Protein 5GYC (pdb70)

Radius of gyration: 17.41 Å; Cα contacts (8 Å, |Δi|>4): 780; chains: 1; bounding box: 40×42×52 Å

B-factor: mean 19.29, std 9.15, range [9.89, 74.77]

Foldseek 3Di:
DFDAAPDPLDDFWVPLDDFADDWDKDWAFPPDWDDDPPAQKTKGKDFPPVFDTKMKTARAFAAQQRFFIKMWGAFTAKIKIKMFHFFQDQAFPCVLAWKKKWWAKDKDAAAAFPQDKFWFKWFKFAACPDPDPLARIEIEEEGQWTRHHPVGHRQAWDDCVHVPADFLDWDDDQHFIWTKGKHWDAQPQDPVGRHIYMYIYTIGRGHDRGGMDRPVVSQVVCVVSVNHRHGGIGTMITMIIGNTHTMMMGISHIKMWTAHSHNDTPDTDDVD

Structure (mmCIF, N/CA/C/O backbone):
data_5GYC
#
_entry.id   5GYC
#
_cell.length_a   42.254
_cell.length_b   70.778
_cell.length_c   84.531
_cell.angle_alpha   90.000
_cell.angle_beta   90.000
_cell.angle_gamma   90.000
#
_symmetry.space_group_name_H-M   'P 2 21 21'
#
loop_
_entity.id
_entity.type
_entity.pdbx_description
1 polymer Endo-1,4-beta-xylanase
2 water water
#
loop_
_atom_site.group_PDB
_atom_site.id
_atom_site.type_symbol
_atom_site.label_atom_id
_atom_site.label_alt_id
_atom_site.label_comp_id
_atom_site.label_asym_id
_atom_site.label_entity_id
_atom_site.label_seq_id
_atom_site.pdbx_PDB_ins_code
_atom_site.Cartn_x
_atom_site.Cartn_y
_atom_site.Cartn_z
_atom_site.occupancy
_atom_site.B_iso_or_equiv
_atom_site.auth_seq_id
_atom_site.auth_comp_id
_atom_site.auth_asym_id
_atom_site.auth_atom_id
_atom_site.pdbx_PDB_model_num
ATOM 1 N N . GLN A 1 4 ? -6.224 -27.964 1.456 1.00 51.12 4 GLN A N 1
ATOM 2 C CA . GLN A 1 4 ? -5.790 -27.828 0.037 1.00 49.56 4 GLN A CA 1
ATOM 3 C C . GLN A 1 4 ? -4.284 -28.099 -0.168 1.00 42.73 4 GLN A C 1
ATOM 4 O O . GLN A 1 4 ? -3.813 -29.235 0.041 1.00 45.04 4 GLN A O 1
ATOM 10 N N . VAL A 1 5 ? -3.548 -27.076 -0.608 1.00 33.04 5 VAL A N 1
ATOM 11 C CA . VAL A 1 5 ? -2.091 -27.143 -0.650 1.00 26.42 5 VAL A CA 1
ATOM 12 C C . VAL A 1 5 ? -1.601 -26.579 0.666 1.00 23.50 5 VAL A C 1
ATOM 13 O O . VAL A 1 5 ? -1.938 -25.447 1.055 1.00 22.77 5 VAL A O 1
ATOM 17 N N . VAL A 1 6 ? -0.818 -27.394 1.359 1.00 20.90 6 VAL A N 1
ATOM 18 C CA . VAL A 1 6 ? -0.287 -27.059 2.670 1.00 20.58 6 VAL A CA 1
ATOM 19 C C . VAL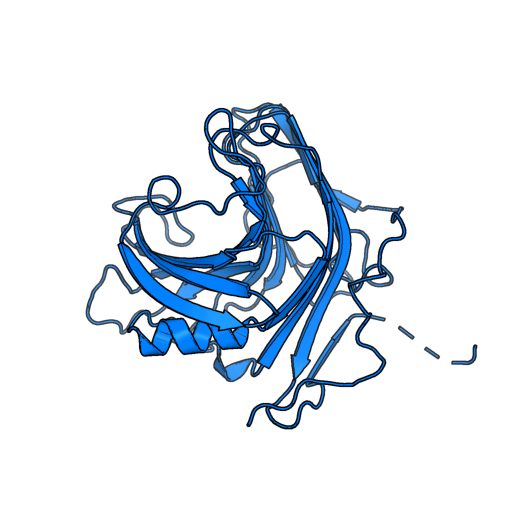 A 1 6 ? 1.008 -26.282 2.472 1.00 20.83 6 VAL A C 1
ATOM 20 O O . VAL A 1 6 ? 1.903 -26.733 1.740 1.00 20.27 6 VAL A O 1
ATOM 24 N N . LYS A 1 7 ? 1.108 -25.108 3.092 1.00 21.11 7 LYS A N 1
ATOM 25 C CA . LYS A 1 7 ? 2.344 -24.310 3.053 1.00 23.09 7 LYS A CA 1
ATOM 26 C C . LYS A 1 7 ? 3.445 -25.053 3.819 1.00 22.71 7 LYS A C 1
ATOM 27 O O . LYS A 1 7 ? 3.196 -25.516 4.939 1.00 23.91 7 LYS A O 1
ATOM 33 N N . PRO A 1 8 ? 4.646 -25.199 3.217 1.00 20.84 8 PRO A N 1
ATOM 34 C CA . PRO A 1 8 ? 5.737 -25.896 3.901 1.00 21.79 8 PRO A CA 1
ATOM 35 C C . PRO A 1 8 ? 6.175 -25.155 5.157 1.00 23.77 8 PRO A C 1
ATOM 36 O O . PRO A 1 8 ? 6.251 -23.910 5.165 1.00 26.77 8 PRO A O 1
ATOM 40 N N . THR A 1 9 ? 6.457 -25.924 6.204 1.00 25.75 9 THR A N 1
ATOM 41 C CA . THR A 1 9 ? 6.910 -25.355 7.481 1.00 27.59 9 THR A CA 1
ATOM 42 C C . THR A 1 9 ? 8.318 -25.828 7.863 1.00 28.27 9 THR A C 1
ATOM 43 O O . THR A 1 9 ? 8.819 -25.524 8.961 1.00 28.32 9 THR A O 1
ATOM 47 N N . ASP A 1 10 ? 8.959 -26.541 6.934 1.00 26.40 10 ASP A N 1
ATOM 48 C CA . ASP A 1 10 ? 10.304 -27.080 7.097 1.00 25.43 10 ASP A CA 1
ATOM 49 C C . ASP A 1 10 ? 11.266 -25.991 7.556 1.00 26.54 10 ASP A C 1
ATOM 50 O O . ASP A 1 10 ? 11.316 -24.904 6.965 1.00 25.65 10 ASP A O 1
ATOM 55 N N . GLU A 1 11 ? 12.024 -26.280 8.612 1.00 25.94 11 GLU A N 1
ATOM 56 C CA . GLU A 1 11 ? 12.906 -25.292 9.257 1.00 26.76 11 GLU A CA 1
ATOM 57 C C . GLU A 1 11 ? 14.121 -24.878 8.404 1.00 25.88 11 GLU A C 1
ATOM 58 O O . GLU A 1 11 ? 14.825 -23.909 8.730 1.00 25.35 11 GLU A O 1
ATOM 64 N N . ARG A 1 12 ? 14.349 -25.592 7.303 1.00 23.82 12 ARG A N 1
ATOM 65 C CA . ARG A 1 12 ? 15.390 -25.228 6.337 1.00 22.50 12 ARG A CA 1
ATOM 66 C C . ARG A 1 12 ? 14.994 -23.987 5.513 1.00 19.98 12 ARG A C 1
ATOM 67 O O . ARG A 1 12 ? 15.858 -23.362 4.874 1.00 20.27 12 ARG A O 1
ATOM 75 N N . ILE A 1 13 ? 13.704 -23.645 5.546 1.00 18.93 13 ILE A N 1
ATOM 76 C CA . ILE A 1 13 ? 13.194 -22.485 4.804 1.00 17.93 13 ILE A CA 1
ATOM 77 C C . ILE A 1 13 ? 13.643 -21.268 5.616 1.00 18.35 13 ILE A C 1
ATOM 78 O O . ILE A 1 13 ? 13.409 -21.195 6.831 1.00 18.76 13 ILE A O 1
ATOM 83 N N . ILE A 1 14 ? 14.259 -20.304 4.936 1.00 17.07 14 ILE A N 1
ATOM 84 C CA . ILE A 1 14 ? 14.774 -19.095 5.589 1.00 17.07 14 ILE A CA 1
ATOM 85 C C . ILE A 1 14 ? 13.662 -18.043 5.540 1.00 17.76 14 ILE A C 1
ATOM 86 O O . ILE A 1 14 ? 13.106 -17.791 4.469 1.00 17.24 14 ILE A O 1
ATOM 91 N N . ASP A 1 15 ? 13.312 -17.465 6.688 1.00 17.68 15 ASP A N 1
ATOM 92 C CA . ASP A 1 15 ? 12.322 -16.390 6.759 1.00 17.96 15 ASP A CA 1
ATOM 93 C C . ASP A 1 15 ? 12.810 -15.181 5.951 1.00 17.05 15 ASP A C 1
ATOM 94 O O . ASP A 1 15 ? 13.778 -14.541 6.328 1.00 17.12 15 ASP A O 1
ATOM 99 N N . PRO A 1 16 ? 12.116 -14.838 4.839 1.00 15.57 16 PRO A N 1
ATOM 100 C CA . PRO A 1 16 ? 12.632 -13.739 4.000 1.00 15.62 16 PRO A CA 1
ATOM 101 C C . PRO A 1 16 ? 12.599 -12.368 4.623 1.00 16.80 16 PRO A C 1
ATOM 102 O O . PRO A 1 16 ? 13.430 -11.520 4.267 1.00 17.43 16 PRO A O 1
ATOM 106 N N . SER A 1 17 ? 11.668 -12.162 5.554 1.00 17.96 17 SER A N 1
ATOM 107 C CA . SER A 1 17 ? 11.423 -10.829 6.091 1.00 19.57 17 SER A CA 1
ATOM 108 C C . SER A 1 17 ? 12.627 -10.241 6.809 1.00 19.33 17 SER A C 1
ATOM 109 O O . SER A 1 17 ? 12.837 -9.036 6.790 1.00 20.43 17 SER A O 1
ATOM 112 N N . THR A 1 18 ? 13.417 -11.104 7.438 1.00 18.15 18 THR A N 1
ATOM 113 C CA . THR A 1 18 ? 14.561 -10.656 8.238 1.00 18.77 18 THR A CA 1
ATOM 114 C C . THR A 1 18 ? 15.889 -11.179 7.671 1.00 19.22 18 THR A C 1
ATOM 115 O O . THR A 1 18 ? 16.927 -11.106 8.326 1.00 18.80 18 THR A O 1
ATOM 119 N N . ALA A 1 19 ? 15.860 -11.668 6.433 1.00 18.35 19 ALA A N 1
ATOM 120 C CA . ALA A 1 19 ? 17.058 -12.237 5.799 1.00 18.55 19 ALA A CA 1
ATOM 121 C C . ALA A 1 19 ? 17.726 -11.115 5.045 1.00 20.32 19 ALA A C 1
ATOM 122 O O . ALA A 1 19 ? 17.677 -11.051 3.803 1.00 20.53 19 ALA A O 1
ATOM 124 N N . ASN A 1 20 ? 18.342 -10.209 5.793 1.00 18.07 20 ASN A N 1
ATOM 125 C CA . ASN A 1 20 ? 18.778 -8.952 5.184 1.00 19.91 20 ASN A CA 1
ATOM 126 C C . ASN A 1 20 ? 20.244 -8.577 5.446 1.00 19.02 20 ASN A C 1
ATOM 127 O O . ASN A 1 20 ? 20.611 -7.414 5.276 1.00 19.52 20 ASN A O 1
ATOM 132 N N . THR A 1 21 ? 21.086 -9.561 5.807 1.00 18.26 21 THR A N 1
ATOM 133 C CA . THR A 1 21 ? 22.530 -9.371 5.900 1.00 18.51 21 THR A CA 1
ATOM 134 C C . THR A 1 21 ? 23.250 -9.356 4.541 1.00 17.10 21 THR A C 1
ATOM 135 O O . THR A 1 21 ? 23.177 -10.323 3.765 1.00 16.58 21 THR A O 1
ATOM 139 N N . GLN A 1 22 ? 23.971 -8.265 4.291 1.00 17.06 22 GLN A N 1
ATOM 140 C CA . GLN A 1 22 ? 24.759 -8.108 3.085 1.00 16.21 22 GLN A CA 1
ATOM 141 C C . GLN A 1 22 ? 25.713 -9.292 2.902 1.00 16.63 22 GLN A C 1
ATOM 142 O O . GLN A 1 22 ? 26.438 -9.661 3.836 1.00 17.34 22 GLN A O 1
ATOM 148 N N . LEU A 1 23 ? 25.698 -9.882 1.716 1.00 15.96 23 LEU A N 1
ATOM 149 C CA . LEU A 1 23 ? 26.605 -10.976 1.369 1.00 16.85 23 LEU A CA 1
ATOM 150 C C . LEU A 1 23 ? 27.887 -10.496 0.701 1.00 17.35 23 LEU A C 1
ATOM 151 O O . LEU A 1 23 ? 27.923 -9.416 0.103 1.00 16.94 23 LEU A O 1
ATOM 156 N N . THR A 1 24 ? 28.928 -11.328 0.810 1.00 18.80 24 THR A N 1
ATOM 157 C CA . THR A 1 24 ? 30.237 -11.050 0.210 1.00 20.74 24 THR A CA 1
ATOM 158 C C . THR A 1 24 ? 30.709 -12.295 -0.550 1.00 19.92 24 THR A C 1
ATOM 159 O O . THR A 1 24 ? 30.052 -13.343 -0.512 1.00 22.24 24 THR A O 1
ATOM 163 N N . GLY A 1 25 ? 31.847 -12.168 -1.232 1.00 22.64 25 GLY A N 1
ATOM 164 C CA . GLY A 1 25 ? 32.477 -13.292 -1.938 1.00 21.51 25 GLY A CA 1
ATOM 165 C C . GLY A 1 25 ? 31.745 -13.789 -3.177 1.00 22.12 25 GLY A C 1
ATOM 166 O O . GLY A 1 25 ? 31.596 -14.995 -3.397 1.00 22.73 25 GLY A O 1
ATOM 167 N N . GLY A 1 26 ? 31.306 -12.841 -3.987 1.00 19.83 26 GLY A N 1
ATOM 168 C CA . GLY A 1 26 ? 30.621 -13.147 -5.242 1.00 17.33 26 GLY A CA 1
ATOM 169 C C . GLY A 1 26 ? 31.550 -13.641 -6.327 1.00 17.01 26 GLY A C 1
ATOM 170 O O . GLY A 1 26 ? 32.746 -13.321 -6.356 1.00 18.52 26 GLY A O 1
ATOM 171 N N . VAL A 1 27 ? 30.999 -14.438 -7.230 1.00 15.51 27 VAL A N 1
ATOM 172 C CA . VAL A 1 27 ? 31.714 -14.826 -8.436 1.00 14.67 27 VAL A CA 1
ATOM 173 C C . VAL A 1 27 ? 30.983 -14.170 -9.612 1.00 14.61 27 VAL A C 1
ATOM 174 O O . VAL A 1 27 ? 29.778 -14.397 -9.792 1.00 14.16 27 VAL A O 1
ATOM 178 N N . CYS A 1 28 ? 31.690 -13.351 -10.387 1.00 13.39 28 CYS A N 1
ATOM 179 C CA . CYS A 1 28 ? 31.029 -12.410 -11.311 1.00 13.85 28 CYS A CA 1
ATOM 180 C C . CYS A 1 28 ? 31.269 -12.718 -12.762 1.00 13.56 28 CYS A C 1
ATOM 181 O O . CYS A 1 28 ? 32.356 -13.158 -13.158 1.00 13.10 28 CYS A O 1
ATOM 184 N N . TYR A 1 29 ? 30.247 -12.424 -13.555 1.00 13.37 29 TYR A N 1
ATOM 185 C CA . TYR A 1 29 ? 30.201 -12.682 -14.994 1.00 13.58 29 TYR A CA 1
ATOM 186 C C . TYR A 1 29 ? 29.840 -11.372 -15.657 1.00 13.70 29 TYR A C 1
ATOM 187 O O . TYR A 1 29 ? 28.826 -10.780 -15.290 1.00 14.10 29 TYR A O 1
ATOM 196 N N . ASN A 1 30 ? 30.681 -10.915 -16.588 1.00 13.98 30 ASN A N 1
ATOM 197 C CA . ASN A 1 30 ? 30.558 -9.588 -17.173 1.00 13.97 30 ASN A CA 1
ATOM 198 C C . ASN A 1 30 ? 30.133 -9.609 -18.634 1.00 13.60 30 ASN A C 1
ATOM 199 O O . ASN A 1 30 ? 29.988 -8.557 -19.226 1.00 14.38 30 ASN A O 1
ATOM 204 N N . THR A 1 31 ? 29.903 -10.799 -19.207 1.00 13.76 31 THR A N 1
ATOM 205 C CA . THR A 1 31 ? 29.478 -10.900 -20.615 1.00 13.68 31 THR A CA 1
ATOM 206 C C . THR A 1 31 ? 28.297 -11.835 -20.760 1.00 13.40 31 THR A C 1
ATOM 207 O O . THR A 1 31 ? 28.012 -12.629 -19.863 1.00 14.50 31 THR A O 1
ATOM 211 N N . THR A 1 32 ? 27.622 -11.721 -21.898 1.00 14.03 32 THR A N 1
ATOM 212 C CA . THR A 1 32 ? 26.555 -12.654 -22.266 1.00 14.77 32 THR A CA 1
ATOM 213 C C . THR A 1 32 ? 26.997 -14.094 -22.157 1.00 14.99 32 THR A C 1
ATOM 214 O O . THR A 1 32 ? 28.055 -14.474 -22.686 1.00 16.30 32 THR A O 1
ATOM 218 N N . SER A 1 33 ? 26.191 -14.903 -21.477 1.00 14.94 33 SER A N 1
ATOM 219 C CA . SER A 1 33 ? 26.573 -16.278 -21.197 1.00 15.26 33 SER A CA 1
ATOM 220 C C . SER A 1 33 ? 26.244 -17.242 -22.342 1.00 16.91 33 SER A C 1
ATOM 221 O O . SER A 1 33 ? 26.773 -18.347 -22.365 1.00 20.10 33 SER A O 1
ATOM 224 N N . GLY A 1 34 ? 25.357 -16.829 -23.246 1.00 18.57 34 GLY A N 1
ATOM 225 C CA . GLY A 1 34 ? 24.930 -17.679 -24.366 1.00 19.08 34 GLY A CA 1
ATOM 226 C C . GLY A 1 34 ? 24.047 -18.814 -23.878 1.00 21.26 34 GLY A C 1
ATOM 227 O O . GLY A 1 34 ? 24.267 -19.987 -24.214 1.00 23.74 34 GLY A O 1
ATOM 228 N N . GLY A 1 35 ? 23.066 -18.477 -23.053 1.00 18.85 35 GLY A N 1
ATOM 229 C CA . GLY A 1 35 ? 22.177 -19.473 -22.456 1.00 18.15 35 GLY A CA 1
ATOM 230 C C . GLY A 1 35 ? 22.506 -19.798 -21.017 1.00 16.79 35 GLY A C 1
ATOM 231 O O . GLY A 1 35 ? 23.334 -19.145 -20.356 1.00 16.56 35 GLY A O 1
ATOM 232 N N . ASN A 1 36 ? 21.858 -20.839 -20.518 1.00 15.46 36 ASN A N 1
ATOM 233 C CA . ASN A 1 36 ? 22.067 -21.307 -19.184 1.00 15.26 36 ASN A CA 1
ATOM 234 C C . ASN A 1 36 ? 23.486 -21.832 -18.998 1.00 16.50 36 ASN A C 1
ATOM 235 O O . ASN A 1 36 ? 24.007 -22.548 -19.864 1.00 18.28 36 ASN A O 1
ATOM 240 N N . LYS A 1 37 ? 24.102 -21.469 -17.876 1.00 16.45 37 LYS A N 1
ATOM 241 C CA . LYS A 1 37 ? 25.383 -22.055 -17.465 1.00 17.71 37 LYS A CA 1
ATOM 242 C C . LYS A 1 37 ? 25.238 -22.622 -16.068 1.00 18.89 37 LYS A C 1
ATOM 243 O O . LYS A 1 37 ? 24.883 -21.909 -15.132 1.00 17.65 37 LYS A O 1
ATOM 249 N N . PRO A 1 38 ? 25.560 -23.909 -15.883 1.00 20.62 38 PRO A N 1
ATOM 250 C CA . PRO A 1 38 ? 25.413 -24.548 -14.585 1.00 21.92 38 PRO A CA 1
ATOM 251 C C . PRO A 1 38 ? 26.387 -23.961 -13.570 1.00 22.23 38 PRO A C 1
ATOM 252 O O . PRO A 1 38 ? 27.474 -23.501 -13.936 1.00 23.42 38 PRO A O 1
ATOM 256 N N . LEU A 1 39 ? 25.983 -23.937 -12.309 1.00 21.67 39 LEU A N 1
ATOM 257 C CA . LEU A 1 39 ? 26.839 -23.455 -11.243 1.00 22.37 39 LEU A CA 1
ATOM 258 C C . LEU A 1 39 ? 27.388 -24.637 -10.454 1.00 23.84 39 LEU A C 1
ATOM 259 O O . LEU A 1 39 ? 26.663 -25.586 -10.146 1.00 24.87 39 LEU A O 1
ATOM 264 N N . ALA A 1 40 ? 28.689 -24.573 -10.151 1.00 27.25 40 ALA A N 1
ATOM 265 C CA . ALA A 1 40 ? 29.376 -25.647 -9.429 1.00 28.41 40 ALA A CA 1
ATOM 266 C C . ALA A 1 40 ? 28.765 -25.875 -8.056 1.00 26.60 40 ALA A C 1
ATOM 267 O O . ALA A 1 40 ? 28.550 -24.919 -7.306 1.00 28.45 40 ALA A O 1
ATOM 269 N N . GLY A 1 41 ? 28.439 -27.137 -7.759 1.00 25.48 41 GLY A N 1
ATOM 270 C CA . GLY A 1 41 ? 27.953 -27.540 -6.442 1.00 23.28 41 GLY A CA 1
ATOM 271 C C . GLY A 1 41 ? 26.567 -27.018 -6.128 1.00 21.69 41 GLY A C 1
ATOM 272 O O . GLY A 1 41 ? 26.194 -26.901 -4.977 1.00 21.82 41 GLY A O 1
ATOM 273 N N . SER A 1 42 ? 25.800 -26.757 -7.180 1.00 22.32 42 SER A N 1
ATOM 274 C CA . SER A 1 42 ? 24.491 -26.132 -7.082 1.00 20.32 42 SER A CA 1
ATOM 275 C C . SER A 1 42 ? 23.515 -26.786 -8.046 1.00 20.17 42 SER A C 1
ATOM 276 O O . SER A 1 42 ? 23.919 -27.216 -9.132 1.00 20.20 42 SER A O 1
ATOM 279 N N . PRO A 1 43 ? 22.213 -26.820 -7.686 1.00 18.57 43 PRO A N 1
ATOM 280 C CA . PRO A 1 43 ? 21.249 -27.271 -8.698 1.00 18.77 43 PRO A CA 1
ATOM 281 C C . PRO A 1 43 ? 20.896 -26.187 -9.726 1.00 18.89 43 PRO A C 1
ATOM 282 O O . PRO A 1 43 ? 20.218 -26.488 -10.704 1.00 20.96 43 PRO A O 1
ATOM 286 N N . TYR A 1 44 ? 21.362 -24.956 -9.501 1.00 16.88 44 TYR A N 1
ATOM 287 C CA . TYR A 1 44 ? 20.951 -23.806 -10.288 1.00 15.23 44 TYR A CA 1
ATOM 288 C C . TYR A 1 44 ? 21.890 -23.531 -11.442 1.00 15.09 44 TYR A C 1
ATOM 289 O O . TYR A 1 44 ? 23.052 -24.007 -11.458 1.00 16.43 44 TYR A O 1
ATOM 298 N N . GLY A 1 45 ? 21.392 -22.752 -12.388 1.00 14.20 45 GLY A N 1
ATOM 299 C CA . GLY A 1 45 ? 22.185 -22.176 -13.454 1.00 13.86 45 GLY A CA 1
ATOM 300 C C . GLY A 1 45 ? 21.904 -20.686 -13.587 1.00 13.55 45 GLY A C 1
ATOM 301 O O . GLY A 1 45 ? 20.829 -20.206 -13.189 1.00 13.89 45 GLY A O 1
ATOM 302 N N . TYR A 1 46 ? 22.885 -19.950 -14.097 1.00 13.80 46 TYR A N 1
ATOM 303 C CA . TYR A 1 46 ? 22.671 -18.530 -14.378 1.00 13.51 46 TYR A CA 1
ATOM 304 C C . TYR A 1 46 ? 22.578 -18.271 -15.874 1.00 13.52 46 TYR A C 1
ATOM 305 O O . TYR A 1 46 ? 23.005 -19.091 -16.714 1.00 13.21 46 TYR A O 1
ATOM 314 N N . GLU A 1 47 ? 22.056 -17.096 -16.218 1.00 12.47 47 GLU A N 1
ATOM 315 C CA . GLU A 1 47 ? 22.158 -16.585 -17.585 1.00 12.85 47 GLU A CA 1
ATOM 316 C C . GLU A 1 47 ? 22.277 -15.075 -17.525 1.00 13.29 47 GLU A C 1
ATOM 317 O O . GLU A 1 47 ? 21.622 -14.407 -16.697 1.00 14.41 47 GLU A O 1
ATOM 323 N N . THR A 1 48 ? 23.124 -14.550 -18.408 1.00 12.84 48 THR A N 1
ATOM 324 C CA . THR A 1 48 ? 23.254 -13.113 -18.627 1.00 13.20 48 THR A CA 1
ATOM 325 C C . THR A 1 48 ? 23.006 -12.772 -20.076 1.00 13.90 48 THR A C 1
ATOM 326 O O . THR A 1 48 ? 23.461 -13.501 -20.991 1.00 13.56 48 THR A O 1
ATOM 330 N N . TRP A 1 49 ? 22.307 -11.654 -20.292 1.00 13.67 49 TRP A N 1
ATOM 331 C CA . TRP A 1 49 ? 22.206 -11.039 -21.605 1.00 15.33 49 TRP A CA 1
ATOM 332 C C . TRP A 1 49 ? 22.694 -9.618 -21.433 1.00 14.75 49 TRP A C 1
ATOM 333 O O . TRP A 1 49 ? 22.043 -8.794 -20.765 1.00 14.53 49 TRP A O 1
ATOM 344 N N . ILE A 1 50 ? 23.882 -9.356 -21.981 1.00 14.46 50 ILE A N 1
ATOM 345 C CA . ILE A 1 50 ? 24.564 -8.073 -21.808 1.00 15.65 50 ILE A CA 1
ATOM 346 C C . ILE 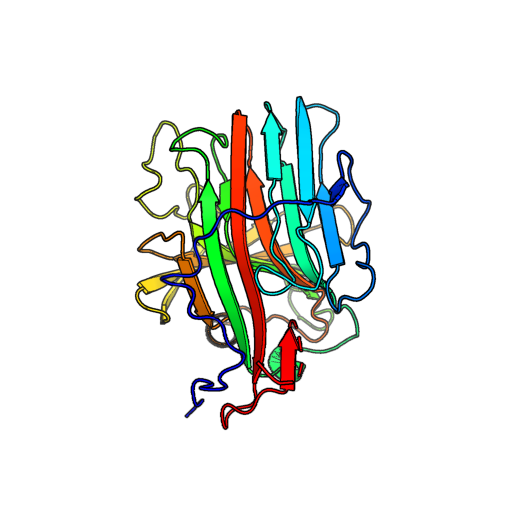A 1 50 ? 24.924 -7.579 -23.216 1.00 16.86 50 ILE A C 1
ATOM 347 O O . ILE A 1 50 ? 25.912 -8.014 -23.831 1.00 17.48 50 ILE A O 1
ATOM 352 N N . ASP A 1 51 ? 24.053 -6.731 -23.739 1.00 20.18 51 ASP A N 1
ATOM 353 C CA . ASP A 1 51 ? 24.183 -6.208 -25.100 1.00 23.96 51 ASP A CA 1
ATOM 354 C C . ASP A 1 51 ? 25.447 -5.342 -25.163 1.00 24.72 51 ASP A C 1
ATOM 355 O O . ASP A 1 51 ? 25.540 -4.350 -24.453 1.00 24.78 51 ASP A O 1
ATOM 360 N N . THR A 1 52 ? 26.425 -5.727 -25.999 1.00 25.80 52 THR A N 1
ATOM 361 C CA . THR A 1 52 ? 27.704 -4.986 -26.106 1.00 27.83 52 THR A CA 1
ATOM 362 C C . THR A 1 52 ? 27.567 -3.598 -26.757 1.00 28.21 52 THR A C 1
ATOM 363 O O . THR A 1 52 ? 28.513 -2.822 -26.736 1.00 31.12 52 THR A O 1
ATOM 367 N N . GLY A 1 53 ? 26.394 -3.299 -27.313 1.00 31.31 53 GLY A N 1
ATOM 368 C CA . GLY A 1 53 ? 26.018 -1.921 -27.669 1.00 33.02 53 GLY A CA 1
ATOM 369 C C . GLY A 1 53 ? 25.907 -0.944 -26.494 1.00 34.21 53 GLY A C 1
ATOM 370 O O . GLY A 1 53 ? 25.951 0.272 -26.708 1.00 36.40 53 GLY A O 1
ATOM 371 N N . GLY A 1 54 ? 25.766 -1.460 -25.264 1.00 31.26 54 GLY A N 1
ATOM 372 C CA . GLY A 1 54 ? 25.631 -0.634 -24.040 1.00 27.83 54 GLY A CA 1
ATOM 373 C C . GLY A 1 54 ? 26.854 -0.618 -23.130 1.00 26.48 54 GLY A C 1
ATOM 374 O O . GLY A 1 54 ? 27.933 -1.018 -23.548 1.00 27.47 54 GLY A O 1
ATOM 375 N N . GLY A 1 55 ? 26.687 -0.153 -21.887 1.00 23.47 55 GLY A N 1
ATOM 376 C CA . GLY A 1 55 ? 27.807 0.010 -20.942 1.00 23.04 55 GLY A CA 1
ATOM 377 C C . GLY A 1 55 ? 28.047 -1.239 -20.105 1.00 20.94 55 GLY A C 1
ATOM 378 O O . GLY A 1 55 ? 27.497 -2.289 -20.407 1.00 23.05 55 GLY A O 1
ATOM 379 N N . VAL A 1 56 ? 28.879 -1.127 -19.076 1.00 21.21 56 VAL A N 1
ATOM 380 C CA . VAL A 1 56 ? 29.308 -2.278 -18.257 1.00 20.70 56 VAL A CA 1
ATOM 381 C C . VAL A 1 56 ? 28.088 -2.878 -17.491 1.00 18.61 56 VAL A C 1
ATOM 382 O O . VAL A 1 56 ? 27.339 -2.138 -16.855 1.00 19.35 56 VAL A O 1
ATOM 386 N N . CYS A 1 57 ? 27.903 -4.206 -17.569 1.00 16.44 57 CYS A N 1
ATOM 387 C CA . CYS A 1 57 ? 26.977 -4.933 -16.656 1.00 15.29 57 CYS A CA 1
ATOM 388 C C . CYS A 1 57 ? 27.658 -6.161 -16.071 1.00 15.04 57 CYS A C 1
ATOM 389 O O . CYS A 1 57 ? 28.625 -6.656 -16.643 1.00 14.67 57 CYS A O 1
ATOM 392 N N . SER A 1 58 ? 27.125 -6.671 -14.965 1.00 14.45 58 SER A N 1
ATOM 393 C CA . SER A 1 58 ? 27.636 -7.901 -14.343 1.00 14.58 58 SER A CA 1
ATOM 394 C C . SER A 1 58 ? 26.553 -8.566 -13.512 1.00 14.37 58 SER A C 1
ATOM 395 O O . SER A 1 58 ? 25.625 -7.901 -13.055 1.00 14.26 58 SER A O 1
ATOM 398 N N . LEU A 1 59 ? 26.699 -9.880 -13.328 1.00 13.43 59 LEU A N 1
ATOM 399 C CA . LEU A 1 59 ? 25.934 -10.667 -12.368 1.00 13.34 59 LEU A CA 1
ATOM 400 C C . LEU A 1 59 ? 26.957 -11.427 -11.521 1.00 12.39 59 LEU A C 1
ATOM 401 O O . LEU A 1 59 ? 27.866 -12.058 -12.070 1.00 13.35 59 LEU A O 1
ATOM 406 N N . CYS A 1 60 ? 26.809 -11.352 -10.196 1.00 13.07 60 CYS A N 1
ATOM 407 C CA . CYS A 1 60 ? 27.736 -12.036 -9.293 1.00 13.62 60 CYS A CA 1
ATOM 408 C C . CYS A 1 60 ? 26.935 -12.955 -8.399 1.00 12.36 60 CYS A C 1
ATOM 409 O O . CYS A 1 60 ? 26.120 -12.511 -7.615 1.00 12.47 60 CYS A O 1
ATOM 412 N N . TRP A 1 61 ? 27.222 -14.249 -8.500 1.00 12.91 61 TRP A N 1
ATOM 413 C CA . TRP A 1 61 ? 26.579 -15.261 -7.654 1.00 12.99 61 TRP A CA 1
ATOM 414 C C . TRP A 1 61 ? 27.239 -15.358 -6.284 1.00 12.75 61 TRP A C 1
ATOM 415 O O . TRP A 1 61 ? 28.468 -15.433 -6.182 1.00 13.82 61 TRP A O 1
ATOM 426 N N . TYR A 1 62 ? 26.434 -15.383 -5.235 1.00 13.40 62 TYR A N 1
ATOM 427 C CA . TYR A 1 62 ? 26.955 -15.486 -3.870 1.00 13.40 62 TYR A CA 1
ATOM 428 C C . TYR A 1 62 ? 27.273 -16.902 -3.405 1.00 14.55 62 TYR A C 1
ATOM 429 O O . TYR A 1 62 ? 27.679 -17.078 -2.258 1.00 15.28 62 TYR A O 1
ATOM 438 N N . GLY A 1 63 ? 27.098 -17.899 -4.274 1.00 14.47 63 GLY A N 1
ATOM 439 C CA . GLY A 1 63 ? 27.581 -19.242 -3.952 1.00 15.40 63 GLY A CA 1
ATOM 440 C C . GLY A 1 63 ? 26.532 -20.166 -3.399 1.00 16.60 63 GLY A C 1
ATOM 441 O O . GLY A 1 63 ? 25.359 -19.786 -3.202 1.00 16.69 63 GLY A O 1
ATOM 442 N N . ALA A 1 64 ? 26.964 -21.399 -3.138 1.00 16.79 64 ALA A N 1
ATOM 443 C CA . ALA A 1 64 ? 26.038 -22.476 -2.782 1.00 18.36 64 ALA A CA 1
ATOM 444 C C . ALA A 1 64 ? 25.629 -22.514 -1.307 1.00 20.47 64 ALA A C 1
ATOM 445 O O . ALA A 1 64 ? 24.612 -23.144 -0.957 1.00 21.41 64 ALA A O 1
ATOM 447 N N . ASP A 1 65 ? 26.372 -21.819 -0.448 1.00 20.59 65 ASP A N 1
ATOM 448 C CA . ASP A 1 65 ? 26.321 -22.061 0.997 1.00 24.53 65 ASP A CA 1
ATOM 449 C C . ASP A 1 65 ? 25.895 -20.882 1.854 1.00 23.55 65 ASP A C 1
ATOM 450 O O . ASP A 1 65 ? 26.129 -20.862 3.068 1.00 28.60 65 ASP A O 1
ATOM 455 N N . GLN A 1 66 ? 25.305 -19.881 1.216 1.00 19.45 66 GLN A N 1
ATOM 456 C CA . GLN A 1 66 ? 24.781 -18.703 1.904 1.00 18.11 66 GLN A CA 1
ATOM 457 C C . GLN A 1 66 ? 23.667 -18.096 1.060 1.00 16.44 66 GLN A C 1
ATOM 458 O O . GLN A 1 66 ? 23.547 -18.420 -0.119 1.00 16.09 66 GLN A O 1
ATOM 464 N N . GLY A 1 67 ? 22.861 -17.248 1.688 1.00 15.48 67 GLY A N 1
ATOM 465 C CA . GLY A 1 67 ? 21.827 -16.521 0.947 1.00 14.37 67 GLY A CA 1
ATOM 466 C C . GLY A 1 67 ? 20.777 -17.394 0.277 1.00 14.84 67 GLY A C 1
ATOM 467 O O . GLY A 1 67 ? 20.136 -16.946 -0.652 1.00 14.50 67 GLY A O 1
ATOM 468 N N . GLY A 1 68 ? 20.587 -18.618 0.751 1.00 14.21 68 GLY A N 1
ATOM 469 C CA . GLY A 1 68 ? 19.615 -19.537 0.148 1.00 14.65 68 GLY A CA 1
ATOM 470 C C . GLY A 1 68 ? 20.102 -20.297 -1.072 1.00 13.99 68 GLY A C 1
ATOM 471 O O . GLY A 1 68 ? 19.360 -21.142 -1.608 1.00 14.79 68 GLY A O 1
ATOM 472 N N . GLY A 1 69 ? 21.319 -19.996 -1.529 1.00 13.86 69 GLY A N 1
ATOM 473 C CA . GLY A 1 69 ? 21.935 -20.707 -2.634 1.00 13.67 69 GLY A CA 1
ATOM 474 C C . GLY A 1 69 ? 21.778 -20.113 -4.021 1.00 13.44 69 GLY A C 1
ATOM 475 O O . GLY A 1 69 ? 22.511 -20.469 -4.924 1.00 14.30 69 GLY A O 1
ATOM 476 N N . ALA A 1 70 ? 20.785 -19.247 -4.217 1.00 12.98 70 ALA A N 1
ATOM 477 C CA . ALA A 1 70 ? 20.597 -18.612 -5.526 1.00 12.80 70 ALA A CA 1
ATOM 478 C C . ALA A 1 70 ? 20.766 -17.087 -5.498 1.00 12.76 70 ALA A C 1
ATOM 479 O O . ALA A 1 70 ? 20.446 -16.404 -6.494 1.00 13.29 70 ALA A O 1
ATOM 481 N N . ALA A 1 71 ? 21.259 -16.552 -4.385 1.00 12.89 71 ALA A N 1
ATOM 482 C CA . ALA A 1 71 ? 21.433 -15.110 -4.266 1.00 12.92 71 ALA A CA 1
ATOM 483 C C . ALA A 1 71 ? 22.494 -14.608 -5.237 1.00 12.76 71 ALA A C 1
ATOM 484 O O . ALA A 1 71 ? 23.513 -15.263 -5.485 1.00 12.93 71 ALA A O 1
ATOM 486 N N . PHE A 1 72 ? 22.240 -13.433 -5.784 1.00 12.06 72 PHE A N 1
ATOM 487 C CA . PHE A 1 72 ? 23.208 -12.739 -6.645 1.00 12.20 72 PHE A CA 1
ATOM 488 C C . PHE A 1 72 ? 23.054 -11.243 -6.530 1.00 12.77 72 PHE A C 1
ATOM 489 O O . PHE A 1 72 ? 22.021 -10.758 -6.027 1.00 12.95 72 PHE A O 1
ATOM 497 N N A ARG A 1 73 ? 24.112 -10.543 -6.935 0.50 12.91 73 ARG A N 1
ATOM 498 N N B ARG A 1 73 ? 24.097 -10.521 -6.933 0.50 12.91 73 ARG A N 1
ATOM 499 C CA A ARG A 1 73 ? 24.103 -9.106 -7.183 0.50 12.98 73 ARG A CA 1
ATOM 500 C CA B ARG A 1 73 ? 24.010 -9.081 -7.172 0.50 12.92 73 ARG A CA 1
ATOM 501 C C A ARG A 1 73 ? 24.135 -8.917 -8.705 0.50 13.01 73 ARG A C 1
ATOM 502 C C B ARG A 1 73 ? 24.268 -8.817 -8.656 0.50 13.19 73 ARG A C 1
ATOM 503 O O A ARG A 1 73 ? 24.567 -9.798 -9.452 0.50 12.72 73 ARG A O 1
ATOM 504 O O B ARG A 1 73 ? 25.014 -9.529 -9.330 0.50 13.57 73 ARG A O 1
ATOM 519 N N . ALA A 1 74 ? 23.628 -7.783 -9.174 1.00 12.76 74 ALA A N 1
ATOM 520 C CA . ALA A 1 74 ? 23.797 -7.415 -10.568 1.00 13.07 74 ALA A CA 1
ATOM 521 C C . ALA A 1 74 ? 23.973 -5.901 -10.640 1.00 13.35 74 ALA A C 1
ATOM 522 O O . ALA A 1 74 ? 23.481 -5.163 -9.811 1.00 13.66 74 ALA A O 1
ATOM 524 N N . THR A 1 75 ? 24.726 -5.467 -11.643 1.00 13.95 75 THR A N 1
ATOM 525 C CA . THR A 1 75 ? 24.945 -4.034 -11.893 1.00 15.37 75 THR A CA 1
ATOM 526 C C . THR A 1 75 ? 24.797 -3.756 -13.368 1.00 15.31 75 THR A C 1
ATOM 527 O O . THR A 1 75 ? 25.096 -4.611 -14.211 1.00 15.82 75 THR A O 1
ATOM 531 N N . TRP A 1 76 ? 24.345 -2.541 -13.688 1.00 14.34 76 TRP A N 1
ATOM 532 C CA . TRP A 1 76 ? 24.237 -2.133 -15.094 1.00 14.74 76 TRP A CA 1
ATOM 533 C C . TRP A 1 76 ? 24.541 -0.653 -15.195 1.00 15.01 76 TRP A C 1
ATOM 534 O O . TRP A 1 76 ? 24.171 0.145 -14.326 1.00 15.37 76 TRP A O 1
ATOM 545 N N . THR A 1 77 ? 25.210 -0.307 -16.281 1.00 16.90 77 THR A N 1
ATOM 546 C CA . THR A 1 77 ? 25.559 1.083 -16.551 1.00 18.82 77 THR A CA 1
ATOM 547 C C . THR A 1 77 ? 25.134 1.358 -17.977 1.00 18.06 77 THR A C 1
ATOM 548 O O . THR A 1 77 ? 25.769 0.913 -18.918 1.00 19.39 77 THR A O 1
ATOM 552 N N . ASN A 1 78 ? 24.000 2.048 -18.128 1.00 19.08 78 ASN A N 1
ATOM 553 C CA . ASN A 1 78 ? 23.413 2.316 -19.437 1.00 19.18 78 ASN A CA 1
ATOM 554 C C . ASN A 1 78 ? 23.345 1.087 -20.366 1.00 18.27 78 ASN A C 1
ATOM 555 O O . ASN A 1 78 ? 23.881 1.069 -21.471 1.00 19.24 78 ASN A O 1
ATOM 560 N N . PRO A 1 79 ? 22.688 0.001 -19.881 1.00 16.94 79 PRO A N 1
ATOM 561 C CA . PRO A 1 79 ? 22.524 -1.182 -20.714 1.00 16.07 79 PRO A CA 1
ATOM 562 C C . PRO A 1 79 ? 21.488 -0.926 -21.795 1.00 18.19 79 PRO A C 1
ATOM 563 O O . PRO A 1 79 ? 20.789 0.081 -21.760 1.00 18.27 79 PRO A O 1
ATOM 567 N N . HIS A 1 80 ? 21.399 -1.862 -22.723 1.00 16.82 80 HIS A N 1
ATOM 568 C CA . HIS A 1 80 ? 20.255 -1.968 -23.609 1.00 16.62 80 HIS A CA 1
ATOM 569 C C . HIS A 1 80 ? 19.611 -3.277 -23.204 1.00 15.51 80 HIS A C 1
ATOM 570 O O . HIS A 1 80 ? 20.067 -4.350 -23.599 1.00 16.44 80 HIS A O 1
ATOM 577 N N . ASP A 1 81 ? 18.587 -3.192 -22.359 1.00 13.60 81 ASP A N 1
ATOM 578 C CA . ASP A 1 81 ? 17.836 -4.367 -21.900 1.00 13.59 81 ASP A CA 1
ATOM 579 C C . ASP A 1 81 ? 18.739 -5.449 -21.291 1.00 13.29 81 ASP A C 1
ATOM 580 O O . ASP A 1 81 ? 18.832 -6.570 -21.818 1.00 14.91 81 ASP A O 1
ATOM 585 N N . PHE A 1 82 ? 19.407 -5.113 -20.190 1.00 12.99 82 PHE A N 1
ATOM 586 C CA . PHE A 1 82 ? 20.160 -6.111 -19.432 1.00 12.69 82 PHE A CA 1
ATOM 587 C C . PHE A 1 82 ? 19.198 -7.120 -18.799 1.00 12.45 82 PHE A C 1
ATOM 588 O O . PHE A 1 82 ? 18.202 -6.722 -18.205 1.00 12.53 82 PHE A O 1
ATOM 596 N N . LEU A 1 83 ? 19.485 -8.404 -18.937 1.00 12.19 83 LEU A N 1
ATOM 597 C CA . LEU A 1 83 ? 18.780 -9.455 -18.147 1.00 12.45 83 LEU A CA 1
ATOM 598 C C . LEU A 1 83 ? 19.818 -10.281 -17.426 1.00 12.48 83 LEU A C 1
ATOM 599 O O . LEU A 1 83 ? 20.704 -10.857 -18.062 1.00 12.95 83 LEU A O 1
ATOM 604 N N . GLY A 1 84 ? 19.681 -10.358 -16.115 1.00 12.26 84 GLY A N 1
ATOM 605 C CA . GLY A 1 84 ? 20.487 -11.260 -15.294 1.00 11.86 84 GLY A CA 1
ATOM 606 C C . GLY A 1 84 ? 19.540 -12.162 -14.537 1.00 11.63 84 GLY A C 1
ATOM 607 O O . GLY A 1 84 ? 18.593 -11.667 -13.919 1.00 12.46 84 GLY A O 1
ATOM 608 N N . ARG A 1 85 ? 19.785 -13.473 -14.564 1.00 11.73 85 ARG A N 1
ATOM 609 C CA . ARG A 1 85 ? 18.851 -14.406 -13.903 1.00 11.60 85 ARG A CA 1
ATOM 610 C C . ARG A 1 85 ? 19.559 -15.641 -13.396 1.00 11.42 85 ARG A C 1
ATOM 611 O O . ARG A 1 85 ? 20.589 -16.031 -13.953 1.00 12.11 85 ARG A O 1
ATOM 619 N N . LEU A 1 86 ? 18.980 -16.273 -12.384 1.00 11.76 86 LEU A N 1
ATOM 620 C CA . LEU A 1 86 ? 19.600 -17.421 -11.746 1.00 11.86 86 LEU A CA 1
ATOM 621 C C . LEU A 1 86 ? 18.512 -18.237 -11.077 1.00 11.69 86 LEU A C 1
ATOM 622 O O . LEU A 1 86 ? 17.675 -17.693 -10.386 1.00 11.77 86 LEU A O 1
ATOM 627 N N . GLY A 1 87 ? 18.548 -19.547 -11.263 1.00 11.70 87 GLY A N 1
ATOM 628 C CA . GLY A 1 87 ? 17.569 -20.429 -10.627 1.00 12.23 87 GLY A CA 1
ATOM 629 C C . GLY A 1 87 ? 17.488 -21.756 -11.327 1.00 13.07 87 GLY A C 1
ATOM 630 O O . GLY A 1 87 ? 18.498 -22.248 -11.872 1.00 12.56 87 GLY A O 1
ATOM 631 N N . TYR A 1 88 ? 16.304 -22.347 -11.325 1.00 12.86 88 TYR A N 1
ATOM 632 C CA . TYR A 1 88 ? 16.170 -23.691 -11.932 1.00 13.14 88 TYR A CA 1
ATOM 633 C C . TYR A 1 88 ? 16.270 -23.649 -13.433 1.00 13.80 88 TYR A C 1
ATOM 634 O O . TYR A 1 88 ? 15.654 -22.804 -14.097 1.00 13.39 88 TYR A O 1
ATOM 643 N N . PHE A 1 89 ? 17.065 -24.568 -13.984 1.00 14.45 89 PHE A N 1
ATOM 644 C CA . PHE A 1 89 ? 17.051 -24.822 -15.398 1.00 14.67 89 PHE A CA 1
ATOM 645 C C . PHE A 1 89 ? 16.556 -26.242 -15.634 1.00 15.03 89 PHE A C 1
ATOM 646 O O . PHE A 1 89 ? 17.112 -27.190 -15.075 1.00 16.15 89 PHE A O 1
ATOM 654 N N . TRP A 1 90 ? 15.528 -26.370 -16.472 1.00 15.75 90 TRP A N 1
ATOM 655 C CA . TRP A 1 90 ? 14.849 -27.646 -16.657 1.00 17.10 90 TRP A CA 1
ATOM 656 C C . TRP A 1 90 ? 15.014 -28.125 -18.087 1.00 18.37 90 TRP A C 1
ATOM 657 O O . TRP A 1 90 ? 16.016 -28.790 -18.389 1.00 19.72 90 TRP A O 1
ATOM 668 N N . ASN A 1 91 ? 14.051 -27.819 -18.972 1.00 18.15 91 ASN A N 1
ATOM 669 C CA . ASN A 1 91 ? 14.156 -28.129 -20.398 1.00 19.78 91 ASN A CA 1
ATOM 670 C C . ASN A 1 91 ? 14.273 -29.635 -20.634 1.00 20.03 91 ASN A C 1
ATOM 671 O O . ASN A 1 91 ? 15.080 -30.070 -21.465 1.00 21.53 91 ASN A O 1
ATOM 676 N N A GLU A 1 92 ? 13.477 -30.410 -19.901 0.50 19.11 92 GLU A N 1
ATOM 677 N N B GLU A 1 92 ? 13.474 -30.401 -19.896 0.50 19.57 92 GLU A N 1
ATOM 678 C CA A GLU A 1 92 ? 13.544 -31.879 -19.926 0.50 19.35 92 GLU A CA 1
ATOM 679 C CA B GLU A 1 92 ? 13.538 -31.865 -19.897 0.50 20.09 92 GLU A CA 1
ATOM 680 C C A GLU A 1 92 ? 12.182 -32.504 -20.193 0.50 18.71 92 GLU A C 1
ATOM 681 C C B GLU A 1 92 ? 12.175 -32.496 -20.173 0.50 19.17 92 GLU A C 1
ATOM 682 O O A GLU A 1 92 ? 11.869 -33.572 -19.651 0.50 18.15 92 GLU A O 1
ATOM 683 O O B GLU A 1 92 ? 11.862 -33.565 -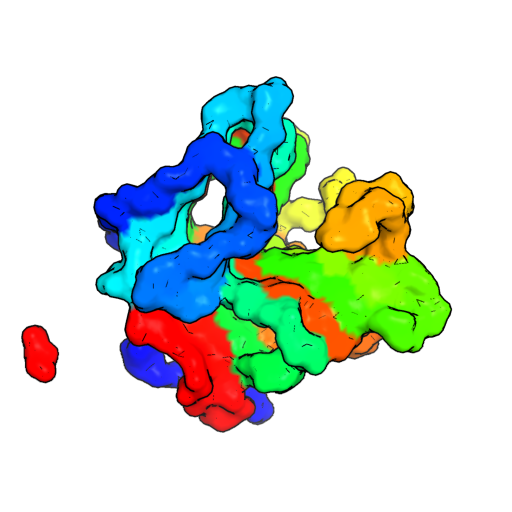19.633 0.50 18.56 92 GLU A O 1
ATOM 694 N N . ASN A 1 93 ? 11.382 -31.813 -21.008 1.00 18.88 93 ASN A N 1
ATOM 695 C CA . ASN A 1 93 ? 10.097 -32.317 -21.526 1.00 18.72 93 ASN A CA 1
ATOM 696 C C . ASN A 1 93 ? 9.046 -32.580 -20.461 1.00 18.41 93 ASN A C 1
ATOM 697 O O . ASN A 1 93 ? 8.288 -33.549 -20.530 1.00 18.19 93 ASN A O 1
ATOM 702 N N . LYS A 1 94 ? 9.002 -31.717 -19.448 1.00 17.85 94 LYS A N 1
ATOM 703 C CA . LYS A 1 94 ? 8.022 -31.867 -18.379 1.00 17.50 94 LYS A CA 1
ATOM 704 C C . LYS A 1 94 ? 7.143 -30.628 -18.227 1.00 16.59 94 LYS A C 1
ATOM 705 O O . LYS A 1 94 ? 7.650 -29.500 -18.320 1.00 16.74 94 LYS A O 1
ATOM 711 N N . PRO A 1 95 ? 5.841 -30.820 -17.950 1.00 16.06 95 PRO A N 1
ATOM 712 C CA . PRO A 1 95 ? 4.959 -29.686 -17.642 1.00 15.70 95 PRO A CA 1
ATOM 713 C C . PRO A 1 95 ? 5.263 -29.125 -16.247 1.00 16.25 95 PRO A C 1
ATOM 714 O O . PRO A 1 95 ? 5.927 -29.791 -15.432 1.00 15.31 95 PRO A O 1
ATOM 718 N N . TYR A 1 96 ? 4.739 -27.930 -15.947 1.00 16.62 96 TYR A N 1
ATOM 719 C CA . TYR A 1 96 ? 5.017 -27.302 -14.655 1.00 16.96 96 TYR A CA 1
ATOM 720 C C . TYR A 1 96 ? 4.641 -28.198 -13.485 1.00 17.61 96 TYR A C 1
ATOM 721 O O . TYR A 1 96 ? 5.339 -28.217 -12.477 1.00 18.01 96 TYR A O 1
ATOM 730 N N . SER A 1 97 ? 3.568 -28.976 -13.646 1.00 17.56 97 SER A N 1
ATOM 731 C CA . SER A 1 97 ? 3.002 -29.750 -12.545 1.00 19.26 97 SER A CA 1
ATOM 732 C C . SER A 1 97 ? 3.929 -30.866 -12.111 1.00 18.45 97 SER A C 1
ATOM 733 O O . SER A 1 97 ? 3.870 -31.301 -10.980 1.00 20.65 97 SER A O 1
ATOM 736 N N . HIS A 1 98 ? 4.811 -31.293 -13.015 1.00 19.07 98 HIS A N 1
ATOM 737 C CA . HIS A 1 98 ? 5.842 -32.259 -12.671 1.00 19.45 98 HIS A CA 1
ATOM 738 C C . HIS A 1 98 ? 6.697 -31.792 -11.490 1.00 18.78 98 HIS A C 1
ATOM 739 O O . HIS A 1 98 ? 7.149 -32.608 -10.692 1.00 19.94 98 HIS A O 1
ATOM 746 N N . TYR A 1 99 ? 6.867 -30.467 -11.354 1.00 16.85 99 TYR A N 1
ATOM 747 C CA . TYR A 1 99 ? 7.759 -29.887 -10.339 1.00 16.66 99 TYR A CA 1
ATOM 748 C C . TYR A 1 99 ? 7.051 -29.567 -9.047 1.00 16.91 99 TYR A C 1
ATOM 749 O O . TYR A 1 99 ? 7.670 -29.110 -8.079 1.00 17.07 99 TYR A O 1
ATOM 758 N N . GLU A 1 100 ? 5.741 -29.854 -9.031 1.00 18.13 100 GLU A N 1
ATOM 759 C CA . GLU A 1 100 ? 4.882 -29.738 -7.836 1.00 19.25 100 GLU A CA 1
ATOM 760 C C . GLU A 1 100 ? 4.786 -28.282 -7.397 1.00 16.99 100 GLU A C 1
ATOM 761 O O . GLU A 1 100 ? 4.693 -27.437 -8.273 1.00 17.70 100 GLU A O 1
ATOM 767 N N . ASN A 1 101 ? 4.792 -27.973 -6.099 1.00 15.99 101 ASN A N 1
ATOM 768 C CA . ASN A 1 101 ? 4.593 -26.587 -5.643 1.00 14.46 101 ASN A CA 1
ATOM 769 C C . ASN A 1 101 ? 5.935 -25.898 -5.470 1.00 14.30 101 ASN A C 1
ATOM 770 O O . ASN A 1 101 ? 6.739 -26.300 -4.616 1.00 13.94 101 ASN A O 1
ATOM 775 N N . ILE A 1 102 ? 6.197 -24.932 -6.356 1.00 13.00 102 ILE A N 1
ATOM 776 C CA . ILE A 1 102 ? 7.474 -24.221 -6.417 1.00 13.04 102 ILE A CA 1
ATOM 777 C C . ILE A 1 102 ? 7.342 -22.918 -5.635 1.00 13.20 102 ILE A C 1
ATOM 778 O O . ILE A 1 102 ? 6.369 -22.162 -5.829 1.00 12.75 102 ILE A O 1
ATOM 783 N N . TYR A 1 103 ? 8.326 -22.637 -4.782 1.00 13.17 103 TYR A N 1
ATOM 784 C CA . TYR A 1 103 ? 8.352 -21.424 -3.975 1.00 12.59 103 TYR A CA 1
ATOM 785 C C . TYR A 1 103 ? 9.707 -20.743 -4.096 1.00 12.54 103 TYR A C 1
ATOM 786 O O . TYR A 1 103 ? 10.718 -21.389 -4.314 1.00 13.11 103 TYR A O 1
ATOM 795 N N . CYS A 1 104 ? 9.712 -19.417 -3.975 1.00 12.26 104 CYS A N 1
ATOM 796 C CA . CYS A 1 104 ? 10.974 -18.693 -3.890 1.00 11.99 104 CYS A CA 1
ATOM 797 C C . CYS A 1 104 ? 10.894 -17.659 -2.790 1.00 11.66 104 CYS A C 1
ATOM 798 O O . CYS A 1 104 ? 10.053 -16.774 -2.830 1.00 11.37 104 CYS A O 1
ATOM 801 N N . GLY A 1 105 ? 11.750 -17.787 -1.779 1.00 11.71 105 GLY A N 1
ATOM 802 C CA . GLY A 1 105 ? 11.929 -16.785 -0.720 1.00 11.57 105 GLY A CA 1
ATOM 803 C C . GLY A 1 105 ? 13.022 -15.825 -1.164 1.00 11.78 105 GLY A C 1
ATOM 804 O O . GLY A 1 105 ? 14.074 -16.244 -1.641 1.00 12.40 105 GLY A O 1
ATOM 805 N N . PHE A 1 106 ? 12.773 -14.528 -0.990 1.00 11.83 106 PHE A N 1
ATOM 806 C CA . PHE A 1 106 ? 13.741 -13.525 -1.467 1.00 11.72 106 PHE A CA 1
ATOM 807 C C . PHE A 1 106 ? 13.820 -12.316 -0.575 1.00 11.56 106 PHE A C 1
ATOM 808 O O . PHE A 1 106 ? 12.869 -12.000 0.152 1.00 12.52 106 PHE A O 1
ATOM 816 N N . ASN A 1 107 ? 14.981 -11.665 -0.626 1.00 11.81 107 ASN A N 1
ATOM 817 C CA . ASN A 1 107 ? 15.176 -10.399 0.040 1.00 12.05 107 ASN A CA 1
ATOM 818 C C . ASN A 1 107 ? 16.321 -9.732 -0.651 1.00 11.89 107 ASN A C 1
ATOM 819 O O . ASN A 1 107 ? 17.398 -10.298 -0.740 1.00 12.03 107 ASN A O 1
ATOM 824 N N . TYR A 1 108 ? 16.100 -8.530 -1.185 1.00 11.80 108 TYR A N 1
ATOM 825 C CA . TYR A 1 108 ? 17.175 -7.787 -1.852 1.00 11.60 108 TYR A CA 1
ATOM 826 C C . TYR A 1 108 ? 17.074 -6.273 -1.628 1.00 11.57 108 TYR A C 1
ATOM 827 O O . TYR A 1 108 ? 16.033 -5.761 -1.237 1.00 13.04 108 TYR A O 1
ATOM 836 N N . THR A 1 109 ? 18.202 -5.605 -1.899 1.00 12.50 109 THR A N 1
ATOM 837 C CA . THR A 1 109 ? 18.209 -4.147 -2.055 1.00 12.81 109 THR A CA 1
ATOM 838 C C . THR A 1 109 ? 18.406 -3.847 -3.534 1.00 12.74 109 THR A C 1
ATOM 839 O O . THR A 1 109 ? 18.814 -4.698 -4.325 1.00 12.56 109 THR A O 1
ATOM 843 N N . ARG A 1 110 ? 18.071 -2.631 -3.924 1.00 12.74 110 ARG A N 1
ATOM 844 C CA . ARG A 1 110 ? 18.266 -2.229 -5.296 1.00 12.19 110 ARG A CA 1
ATOM 845 C C . ARG A 1 110 ? 18.440 -0.710 -5.339 1.00 12.70 110 ARG A C 1
ATOM 846 O O . ARG A 1 110 ? 18.067 -0.026 -4.373 1.00 14.29 110 ARG A O 1
ATOM 854 N N . SER A 1 111 ? 18.961 -0.204 -6.457 1.00 13.22 111 SER A N 1
ATOM 855 C CA . SER A 1 111 ? 18.953 1.236 -6.714 1.00 13.66 111 SER A CA 1
ATOM 856 C C . SER A 1 111 ? 17.500 1.744 -6.793 1.00 13.76 111 SER A C 1
ATOM 857 O O . SER A 1 111 ? 16.533 0.989 -6.893 1.00 13.76 111 SER A O 1
ATOM 860 N N . GLY A 1 112 ? 17.361 3.065 -6.706 1.00 14.09 112 GLY A N 1
ATOM 861 C CA . GLY A 1 112 ? 16.058 3.687 -6.597 1.00 14.23 112 GLY A CA 1
ATOM 862 C C . GLY A 1 112 ? 15.272 3.902 -7.879 1.00 13.68 112 GLY A C 1
ATOM 863 O O . GLY A 1 112 ? 15.644 3.426 -8.951 1.00 14.65 112 GLY A O 1
ATOM 864 N N . ARG A 1 113 ? 14.183 4.635 -7.737 1.00 13.52 113 ARG A N 1
ATOM 865 C CA . ARG A 1 113 ? 13.331 4.955 -8.865 1.00 13.53 113 ARG A CA 1
ATOM 866 C C . ARG A 1 113 ? 14.124 5.566 -10.022 1.00 13.46 113 ARG A C 1
ATOM 867 O O . ARG A 1 113 ? 15.020 6.419 -9.816 1.00 14.03 113 ARG A O 1
ATOM 875 N N . LYS A 1 114 ? 13.799 5.146 -11.251 1.00 13.55 114 LYS A N 1
ATOM 876 C CA . LYS A 1 114 ? 14.404 5.728 -12.465 1.00 14.55 114 LYS A CA 1
ATOM 877 C C . LYS A 1 114 ? 15.889 5.433 -12.623 1.00 15.92 114 LYS A C 1
ATOM 878 O O . LYS A 1 114 ? 16.634 6.208 -13.202 1.00 17.62 114 LYS A O 1
ATOM 884 N N . THR A 1 115 ? 16.320 4.285 -12.121 1.00 14.12 115 THR A N 1
ATOM 885 C CA . THR A 1 115 ? 17.695 3.816 -12.343 1.00 13.87 115 THR A CA 1
ATOM 886 C C . THR A 1 115 ? 17.796 2.594 -13.237 1.00 14.42 115 THR A C 1
ATOM 887 O O . THR A 1 115 ? 18.875 1.983 -13.339 1.00 14.89 115 THR A O 1
ATOM 891 N N . ALA A 1 116 ? 16.686 2.255 -13.909 1.00 13.10 116 ALA A N 1
ATOM 892 C CA . ALA A 1 116 ? 16.680 1.101 -14.792 1.00 13.04 116 ALA A CA 1
ATOM 893 C C . ALA A 1 116 ? 15.957 1.338 -16.137 1.00 13.28 116 ALA A C 1
ATOM 894 O O . ALA A 1 116 ? 15.570 0.375 -16.816 1.00 13.97 116 ALA A O 1
ATOM 896 N N . GLY A 1 117 ? 15.846 2.606 -16.538 1.00 13.40 117 GLY A N 1
ATOM 897 C CA . GLY A 1 117 ? 15.223 2.936 -17.832 1.00 13.98 117 GLY A CA 1
ATOM 898 C C . GLY A 1 117 ? 13.713 2.889 -17.780 1.00 14.02 117 GLY A C 1
ATOM 899 O O . GLY A 1 117 ? 13.099 2.924 -16.718 1.00 14.42 117 GLY A O 1
ATOM 900 N N . ASP A 1 118 ? 13.097 2.832 -18.961 1.00 14.01 118 ASP A N 1
ATOM 901 C CA . ASP A 1 118 ? 11.652 3.054 -19.047 1.00 15.40 118 ASP A CA 1
ATOM 902 C C . ASP A 1 118 ? 10.801 1.854 -18.668 1.00 14.48 118 ASP A C 1
ATOM 903 O O . ASP A 1 118 ? 9.633 1.997 -18.315 1.00 15.37 118 ASP A O 1
ATOM 908 N N . TYR A 1 119 ? 11.417 0.677 -18.721 1.00 13.61 119 TYR A N 1
ATOM 909 C CA . TYR A 1 119 ? 10.801 -0.566 -18.287 1.00 12.94 119 TYR A CA 1
ATOM 910 C C . TYR A 1 119 ? 11.884 -1.367 -17.577 1.00 12.38 119 TYR A C 1
ATOM 911 O O . TYR A 1 119 ? 13.091 -1.217 -17.863 1.00 12.34 119 TYR A O 1
ATOM 920 N N . SER A 1 120 ? 11.426 -2.248 -16.684 1.00 11.35 120 SER A N 1
ATOM 921 C CA . SER A 1 120 ? 12.299 -3.068 -15.861 1.00 11.76 120 SER A CA 1
ATOM 922 C C . SER A 1 120 ? 11.412 -4.060 -15.166 1.00 11.24 120 SER A C 1
ATOM 923 O O . SER A 1 120 ? 10.217 -3.831 -15.023 1.00 12.13 120 SER A O 1
ATOM 926 N N . TYR A 1 121 ? 12.023 -5.165 -14.737 1.00 11.30 121 TYR A N 1
ATOM 927 C CA . TYR A 1 121 ? 11.294 -6.253 -14.086 1.00 11.06 121 TYR A CA 1
ATOM 928 C C . TYR A 1 121 ? 12.166 -6.914 -13.037 1.00 10.97 121 TYR A C 1
ATOM 929 O O . TYR A 1 121 ? 13.338 -7.134 -13.279 1.00 11.46 121 TYR A O 1
ATOM 938 N N . ILE A 1 122 ? 11.574 -7.232 -11.886 1.00 10.92 122 ILE A N 1
ATOM 939 C CA . ILE A 1 122 ? 12.202 -8.073 -10.856 1.00 10.71 122 ILE A CA 1
ATOM 940 C C . ILE A 1 122 ? 11.206 -9.125 -10.441 1.00 10.60 122 ILE A C 1
ATOM 941 O O . ILE A 1 122 ? 10.058 -8.803 -10.095 1.00 10.41 122 ILE A O 1
ATOM 946 N N . GLY A 1 123 ? 11.650 -10.375 -10.422 1.00 10.30 123 GLY A N 1
ATOM 947 C CA . GLY A 1 123 ? 10.806 -11.471 -9.967 1.00 10.42 123 GLY A CA 1
ATOM 948 C C . GLY A 1 123 ? 11.202 -12.779 -10.592 1.00 10.66 123 GLY A C 1
ATOM 949 O O . GLY A 1 123 ? 12.398 -13.072 -10.713 1.00 11.11 123 GLY A O 1
ATOM 950 N N . ILE A 1 124 ? 10.220 -13.582 -10.973 1.00 10.24 124 ILE A N 1
ATOM 951 C CA . ILE A 1 124 ? 10.463 -14.905 -11.516 1.00 10.76 124 ILE A CA 1
ATOM 952 C C . ILE A 1 124 ? 10.219 -14.883 -13.019 1.00 10.76 124 ILE A C 1
ATOM 953 O O . ILE A 1 124 ? 9.349 -14.175 -13.516 1.00 11.36 124 ILE A O 1
ATOM 958 N N . TYR A 1 125 ? 11.002 -15.667 -13.748 1.00 10.70 125 TYR A N 1
ATOM 959 C CA . TYR A 1 125 ? 11.026 -15.610 -15.201 1.00 10.67 125 TYR A CA 1
ATOM 960 C C . TYR A 1 125 ? 11.349 -16.966 -15.781 1.00 10.53 125 TYR A C 1
ATOM 961 O O . TYR A 1 125 ? 12.165 -17.713 -15.207 1.00 11.52 125 TYR A O 1
ATOM 970 N N . GLY A 1 126 ? 10.772 -17.277 -16.942 1.00 10.83 126 GLY A N 1
ATOM 971 C CA . GLY A 1 126 ? 11.229 -18.417 -17.705 1.00 11.10 126 GLY A CA 1
ATOM 972 C C . GLY A 1 126 ? 10.536 -18.498 -19.038 1.00 10.89 126 GLY A C 1
ATOM 973 O O . GLY A 1 126 ? 9.926 -17.538 -19.521 1.00 10.98 126 GLY A O 1
ATOM 974 N N . TRP A 1 127 ? 10.647 -19.694 -19.635 1.00 11.72 127 TRP A N 1
ATOM 975 C CA . TRP A 1 127 ? 9.952 -20.023 -20.876 1.00 12.57 127 TRP A CA 1
ATOM 976 C C . TRP A 1 127 ? 9.343 -21.402 -20.702 1.00 12.38 127 TRP A C 1
ATOM 977 O O . TRP A 1 127 ? 9.721 -22.160 -19.814 1.00 12.41 127 TRP A O 1
ATOM 988 N N . SER A 1 128 ? 8.374 -21.702 -21.571 1.00 12.82 128 SER A N 1
ATOM 989 C CA . SER A 1 128 ? 7.868 -23.054 -21.725 1.00 13.81 128 SER A CA 1
ATOM 990 C C . SER A 1 128 ? 7.515 -23.273 -23.188 1.00 13.81 128 SER A C 1
ATOM 991 O O . SER A 1 128 ? 7.345 -22.325 -23.964 1.00 14.48 128 SER A O 1
ATOM 994 N N . ARG A 1 129 ? 7.452 -24.547 -23.573 1.00 14.22 129 ARG A N 1
ATOM 995 C CA . ARG A 1 129 ? 7.077 -24.938 -24.943 1.00 14.77 129 ARG A CA 1
ATOM 996 C C . ARG A 1 129 ? 5.824 -25.767 -24.921 1.00 13.71 129 ARG A C 1
ATOM 997 O O . ARG A 1 129 ? 5.637 -26.607 -24.040 1.00 13.81 129 ARG A O 1
ATOM 1005 N N . ASN A 1 130 ? 4.983 -25.530 -25.924 1.00 13.82 130 ASN A N 1
ATOM 1006 C CA . ASN A 1 130 ? 3.716 -26.241 -26.039 1.00 14.19 130 ASN A CA 1
ATOM 1007 C C . ASN A 1 130 ? 3.450 -26.539 -27.515 1.00 13.89 130 ASN A C 1
ATOM 1008 O O . ASN A 1 130 ? 2.571 -25.915 -28.125 1.00 14.56 130 ASN A O 1
ATOM 1013 N N . PRO A 1 131 ? 4.233 -27.469 -28.117 1.00 14.59 131 PRO A N 1
ATOM 1014 C CA . PRO A 1 131 ? 4.140 -27.668 -29.569 1.00 15.50 131 PRO A CA 1
ATOM 1015 C C . PRO A 1 131 ? 2.770 -28.132 -30.067 1.00 16.25 131 PRO A C 1
ATOM 1016 O O . PRO A 1 131 ? 2.417 -27.814 -31.203 1.00 17.56 131 PRO A O 1
ATOM 1020 N N . SER A 1 132 ? 2.012 -28.824 -29.223 1.00 15.58 132 SER A N 1
ATOM 1021 C CA . SER A 1 132 ? 0.703 -29.318 -29.671 1.00 16.99 132 SER A CA 1
ATOM 1022 C C . SER A 1 132 ? -0.399 -28.263 -29.593 1.00 16.55 132 SER A C 1
ATOM 1023 O O . SER A 1 132 ? -1.563 -28.543 -29.939 1.00 16.57 132 SER A O 1
ATOM 1026 N N . ALA A 1 133 ? -0.083 -27.046 -29.154 1.00 16.31 133 ALA A N 1
ATOM 1027 C CA . ALA A 1 133 ? -1.124 -26.002 -29.097 1.00 16.62 133 ALA A CA 1
ATOM 1028 C C . ALA A 1 133 ? -1.687 -25.763 -30.503 1.00 17.16 133 ALA A C 1
ATOM 1029 O O . ALA A 1 133 ? -0.932 -25.718 -31.480 1.00 17.88 133 ALA A O 1
ATOM 1031 N N . SER A 1 134 ? -3.014 -25.663 -30.605 1.00 18.69 134 SER A N 1
ATOM 1032 C CA . SER A 1 134 ? -3.621 -25.431 -31.931 1.00 19.58 134 SER A CA 1
ATOM 1033 C C . SER A 1 134 ? -3.219 -24.090 -32.535 1.00 19.28 134 SER A C 1
ATOM 1034 O O . SER A 1 134 ? -2.983 -23.992 -33.752 1.00 20.50 134 SER A O 1
ATOM 1037 N N . ASN A 1 135 ? -3.096 -23.074 -31.678 1.00 18.19 135 ASN A N 1
ATOM 1038 C CA . ASN A 1 135 ? -2.693 -21.747 -32.109 1.00 18.53 135 ASN A CA 1
ATOM 1039 C C . ASN A 1 135 ? -1.172 -21.692 -32.139 1.00 17.97 135 ASN A C 1
ATOM 1040 O O . ASN A 1 135 ? -0.534 -21.794 -31.089 1.00 16.93 135 ASN A O 1
ATOM 1045 N N . SER A 1 136 ? -0.586 -21.519 -33.329 1.00 18.60 136 SER A N 1
ATOM 1046 C CA . SER A 1 136 ? 0.877 -21.519 -33.456 1.00 18.90 136 SER A CA 1
ATOM 1047 C C . SER A 1 136 ? 1.544 -20.413 -32.624 1.00 17.55 136 SER A C 1
ATOM 1048 O O . SER A 1 136 ? 2.662 -20.621 -32.164 1.00 16.92 136 SER A O 1
ATOM 1051 N N . ASN A 1 137 ? 0.830 -19.300 -32.389 1.00 16.77 137 ASN A N 1
ATOM 1052 C CA . ASN A 1 137 ? 1.335 -18.214 -31.517 1.00 16.73 137 ASN A CA 1
ATOM 1053 C C . ASN A 1 137 ? 1.625 -18.674 -30.094 1.00 16.13 137 ASN A C 1
ATOM 1054 O O . ASN A 1 137 ? 2.462 -18.073 -29.402 1.00 16.83 137 ASN A O 1
ATOM 1059 N N . GLU A 1 138 ? 0.934 -19.718 -29.653 1.00 15.74 138 GLU A N 1
ATOM 1060 C CA . GLU A 1 138 ? 0.972 -20.170 -28.266 1.00 15.33 138 GLU A CA 1
ATOM 1061 C C . GLU A 1 138 ? 1.884 -21.368 -28.045 1.00 13.93 138 GLU A C 1
ATOM 1062 O O . GLU A 1 138 ? 1.908 -21.936 -26.954 1.00 13.71 138 GLU A O 1
ATOM 1068 N N . ARG A 1 139 ? 2.661 -21.748 -29.064 1.00 14.08 139 ARG A N 1
ATOM 1069 C CA . ARG A 1 139 ? 3.565 -22.887 -28.930 1.00 14.17 139 ARG A CA 1
ATOM 1070 C C . ARG A 1 139 ? 4.861 -22.591 -28.193 1.00 13.85 139 ARG A C 1
ATOM 1071 O O . ARG A 1 139 ? 5.536 -23.507 -27.750 1.00 14.70 139 ARG A O 1
ATOM 1079 N N . LEU A 1 140 ? 5.170 -21.305 -28.057 1.00 14.12 140 LEU A N 1
ATOM 1080 C CA . LEU A 1 140 ? 6.288 -20.833 -27.252 1.00 14.09 140 LEU A CA 1
ATOM 1081 C C . LEU A 1 140 ? 5.796 -19.719 -26.327 1.00 13.11 140 LEU A C 1
ATOM 1082 O O . LEU A 1 140 ? 5.070 -18.838 -26.742 1.00 13.07 140 LEU A O 1
ATOM 1087 N N . ILE A 1 141 ? 6.174 -19.845 -25.053 1.00 13.20 141 ILE A N 1
ATOM 1088 C CA . ILE A 1 141 ? 5.762 -18.948 -23.976 1.00 12.82 141 ILE A CA 1
ATOM 1089 C C . ILE A 1 141 ? 6.990 -18.413 -23.213 1.00 12.58 141 ILE A C 1
ATOM 1090 O O . ILE A 1 141 ? 7.841 -19.185 -22.760 1.00 12.62 141 ILE A O 1
ATOM 1095 N N . GLU A 1 142 ? 7.005 -17.088 -23.039 1.00 12.29 142 GLU A N 1
ATOM 1096 C CA . GLU A 1 142 ? 7.921 -16.399 -22.100 1.00 11.92 142 GLU A CA 1
ATOM 1097 C C . GLU A 1 142 ? 7.071 -15.914 -20.924 1.00 11.65 142 GLU A C 1
ATOM 1098 O O . GLU A 1 142 ? 5.984 -15.394 -21.133 1.00 11.72 142 GLU A O 1
ATOM 1104 N N . TYR A 1 143 ? 7.538 -16.094 -19.691 1.00 10.57 143 TYR A N 1
ATOM 1105 C CA . TYR A 1 143 ? 6.686 -15.746 -18.541 1.00 10.39 143 TYR A CA 1
ATOM 1106 C C . TYR A 1 143 ? 7.420 -14.936 -17.485 1.00 10.67 143 TYR A C 1
ATOM 1107 O O . TYR A 1 143 ? 8.631 -15.078 -17.323 1.00 10.63 143 TYR A O 1
ATOM 1116 N N . TYR A 1 144 ? 6.645 -14.118 -16.771 1.00 10.11 144 TYR A N 1
ATOM 1117 C CA . TYR A 1 144 ? 7.147 -13.245 -15.694 1.00 9.92 144 TYR A CA 1
ATOM 1118 C C . TYR A 1 144 ? 6.156 -13.236 -14.546 1.00 10.46 144 TYR A C 1
ATOM 1119 O O . TYR A 1 144 ? 4.937 -13.068 -14.761 1.00 10.91 144 TYR A O 1
ATOM 1128 N N . ILE A 1 145 ? 6.683 -13.341 -13.327 1.00 9.89 145 ILE A N 1
ATOM 1129 C CA . ILE A 1 145 ? 5.939 -13.023 -12.098 1.00 10.27 145 ILE A CA 1
ATOM 1130 C C . ILE A 1 145 ? 6.709 -11.813 -11.535 1.00 10.23 145 ILE A C 1
ATOM 1131 O O . ILE A 1 145 ? 7.834 -11.931 -11.063 1.00 10.87 145 ILE A O 1
ATOM 1136 N N . VAL A 1 146 ? 6.080 -10.638 -11.614 1.00 10.28 146 VAL A N 1
ATOM 1137 C CA . VAL A 1 146 ? 6.763 -9.341 -11.369 1.00 10.52 146 VAL A CA 1
ATOM 1138 C C . VAL A 1 146 ? 6.474 -8.807 -9.959 1.00 10.51 146 VAL A C 1
ATOM 1139 O O . VAL A 1 146 ? 5.363 -8.314 -9.678 1.00 10.61 146 VAL A O 1
ATOM 1143 N N . GLU A 1 147 ? 7.452 -8.964 -9.063 1.00 10.41 147 GLU A N 1
ATOM 1144 C CA . GLU A 1 147 ? 7.312 -8.524 -7.674 1.00 10.74 147 GLU A CA 1
ATOM 1145 C C . GLU A 1 147 ? 7.575 -7.048 -7.459 1.00 10.95 147 GLU A C 1
ATOM 1146 O O . GLU A 1 147 ? 7.127 -6.482 -6.458 1.00 11.57 147 GLU A O 1
ATOM 1152 N N . ASP A 1 148 ? 8.306 -6.424 -8.394 1.00 10.63 148 ASP A N 1
ATOM 1153 C CA . ASP A 1 148 ? 8.880 -5.101 -8.169 1.00 10.60 148 ASP A CA 1
ATOM 1154 C C . ASP A 1 148 ? 9.438 -4.605 -9.496 1.00 10.39 148 ASP A C 1
ATOM 1155 O O . ASP A 1 148 ? 9.621 -5.402 -10.434 1.00 10.21 148 ASP A O 1
ATOM 1160 N N . TRP A 1 149 ? 9.685 -3.301 -9.572 1.00 11.19 149 TRP A N 1
ATOM 1161 C CA . TRP A 1 149 ? 10.388 -2.704 -10.684 1.00 11.35 149 TRP A CA 1
ATOM 1162 C C . TRP A 1 149 ? 10.931 -1.369 -10.236 1.00 11.40 149 TRP A C 1
ATOM 1163 O O . TRP A 1 149 ? 10.763 -0.995 -9.077 1.00 11.84 149 TRP A O 1
ATOM 1174 N N . PHE A 1 150 ? 11.548 -0.646 -11.166 1.00 11.17 150 PHE A N 1
ATOM 1175 C CA . PHE A 1 150 ? 12.251 0.600 -10.845 1.00 11.48 150 PHE A CA 1
ATOM 1176 C C . PHE A 1 150 ? 11.409 1.839 -11.177 1.00 11.64 150 PHE A C 1
ATOM 1177 O O . PHE A 1 150 ? 11.876 2.971 -11.004 1.00 12.32 150 PHE A O 1
ATOM 1185 N N . GLY A 1 151 ? 10.171 1.653 -11.636 1.00 11.67 151 GLY A N 1
ATOM 1186 C CA . GLY A 1 151 ? 9.392 2.796 -12.155 1.00 12.40 151 GLY A CA 1
ATOM 1187 C C . GLY A 1 151 ? 10.156 3.497 -13.265 1.00 13.07 151 GLY A C 1
ATOM 1188 O O . GLY A 1 151 ? 11.083 2.944 -13.869 1.00 12.81 151 GLY A O 1
ATOM 1189 N N . ASN A 1 152 ? 9.775 4.728 -13.552 1.00 13.09 152 ASN A N 1
ATOM 1190 C CA . ASN A 1 152 ? 10.475 5.483 -14.598 1.00 14.51 152 ASN A CA 1
ATOM 1191 C C . ASN A 1 152 ? 10.159 6.975 -14.360 1.00 15.15 152 ASN A C 1
ATOM 1192 O O . ASN A 1 152 ? 9.708 7.340 -13.274 1.00 14.59 152 ASN A O 1
ATOM 1197 N N . GLN A 1 153 ? 10.420 7.844 -15.342 1.00 17.92 153 GLN A N 1
ATOM 1198 C CA . GLN A 1 153 ? 10.155 9.270 -15.152 1.00 19.67 153 GLN A CA 1
ATOM 1199 C C . GLN A 1 153 ? 8.673 9.580 -14.854 1.00 18.90 153 GLN A C 1
ATOM 1200 O O . GLN A 1 153 ? 8.387 10.516 -14.106 1.00 20.80 153 GLN A O 1
ATOM 1206 N N . TRP A 1 154 ? 7.791 8.737 -15.387 1.00 17.22 154 TRP A N 1
ATOM 1207 C CA . TRP A 1 154 ? 6.342 8.960 -15.456 1.00 17.22 154 TRP A CA 1
ATOM 1208 C C . TRP A 1 154 ? 5.565 8.293 -14.353 1.00 16.05 154 TRP A C 1
ATOM 1209 O O . TRP A 1 154 ? 4.453 8.731 -14.020 1.00 17.03 154 TRP A O 1
ATOM 1220 N N . GLN A 1 155 ? 6.144 7.232 -13.787 1.00 14.85 155 GLN A N 1
ATOM 1221 C CA . GLN A 1 155 ? 5.432 6.344 -12.877 1.00 13.59 155 GLN A CA 1
ATOM 1222 C C . GLN A 1 155 ? 6.359 5.959 -11.736 1.00 12.57 155 GLN A C 1
ATOM 1223 O O . GLN A 1 155 ? 7.502 5.580 -11.971 1.00 12.35 155 GLN A O 1
ATOM 1229 N N . ALA A 1 156 ? 5.853 6.054 -10.516 1.00 12.68 156 ALA A N 1
ATOM 1230 C CA . ALA A 1 156 ? 6.631 5.656 -9.324 1.00 13.23 156 ALA A CA 1
ATOM 1231 C C . ALA A 1 156 ? 6.909 4.152 -9.304 1.00 13.42 156 ALA A C 1
ATOM 1232 O O . ALA A 1 156 ? 6.096 3.352 -9.786 1.00 13.54 156 ALA A O 1
ATOM 1234 N N . ASP A 1 157 ? 8.044 3.762 -8.723 1.00 13.92 157 ASP A N 1
ATOM 1235 C CA . ASP A 1 157 ? 8.371 2.334 -8.489 1.00 14.61 157 ASP A CA 1
ATOM 1236 C C . ASP A 1 157 ? 7.494 1.679 -7.415 1.00 15.30 157 ASP A C 1
ATOM 1237 O O . ASP A 1 157 ? 7.506 0.465 -7.245 1.00 16.96 157 ASP A O 1
ATOM 1242 N N . THR A 1 158 ? 6.718 2.489 -6.708 1.00 15.17 158 THR A N 1
ATOM 1243 C CA . THR A 1 158 ? 5.747 2.037 -5.706 1.00 15.65 158 THR A CA 1
ATOM 1244 C C . THR A 1 158 ? 4.376 1.730 -6.357 1.00 15.79 158 THR A C 1
ATOM 1245 O O . THR A 1 158 ? 3.471 1.186 -5.710 1.00 19.09 158 THR A O 1
ATOM 1249 N N . SER A 1 159 ? 4.237 2.097 -7.638 1.00 15.18 159 SER A N 1
ATOM 1250 C CA . SER A 1 159 ? 3.017 1.932 -8.444 1.00 15.03 159 SER A CA 1
ATOM 1251 C C . SER A 1 159 ? 3.236 0.710 -9.357 1.00 14.95 159 SER A C 1
ATOM 1252 O O . SER A 1 159 ? 4.250 0.643 -10.027 1.00 15.42 159 SER A O 1
ATOM 1255 N N . PRO A 1 160 ? 2.289 -0.244 -9.414 1.00 13.58 160 PRO A N 1
ATOM 1256 C CA . PRO A 1 160 ? 2.538 -1.400 -10.300 1.00 13.40 160 PRO A CA 1
ATOM 1257 C C . PRO A 1 160 ? 2.486 -1.036 -11.779 1.00 13.20 160 PRO A C 1
ATOM 1258 O O . PRO A 1 160 ? 1.643 -0.222 -12.197 1.00 14.24 160 PRO A O 1
ATOM 1262 N N . MET A 1 161 ? 3.374 -1.630 -12.575 1.00 13.21 161 MET A N 1
ATOM 1263 C CA . MET A 1 161 ? 3.298 -1.439 -14.028 1.00 12.80 161 MET A CA 1
ATOM 1264 C C . MET A 1 161 ? 1.978 -2.014 -14.573 1.00 13.91 161 MET A C 1
ATOM 1265 O O . MET A 1 161 ? 1.365 -2.912 -13.966 1.00 14.26 161 MET A O 1
ATOM 1270 N N . GLY A 1 162 ? 1.575 -1.499 -15.725 1.00 15.30 162 GLY A N 1
ATOM 1271 C CA . GLY A 1 162 ? 0.376 -1.984 -16.398 1.00 16.52 162 GLY A CA 1
ATOM 1272 C C . GLY A 1 162 ? 0.661 -2.332 -17.840 1.00 15.23 162 GLY A C 1
ATOM 1273 O O . GLY A 1 162 ? 1.832 -2.418 -18.268 1.00 14.57 162 GLY A O 1
ATOM 1274 N N . ILE A 1 163 ? -0.415 -2.532 -18.603 1.00 14.87 163 ILE A N 1
ATOM 1275 C CA . ILE A 1 163 ? -0.286 -2.896 -20.018 1.00 14.37 163 ILE A CA 1
ATOM 1276 C C . ILE A 1 163 ? 0.406 -1.819 -20.896 1.00 14.35 163 ILE A C 1
ATOM 1277 O O . ILE A 1 163 ? 0.886 -2.133 -21.990 1.00 15.07 163 ILE A O 1
ATOM 1282 N N A ASN A 1 164 ? 0.492 -0.561 -20.454 0.50 13.82 164 ASN A N 1
ATOM 1283 N N B ASN A 1 164 ? 0.451 -0.604 -20.348 0.50 16.10 164 ASN A N 1
ATOM 1284 C CA A ASN A 1 164 ? 1.296 0.383 -21.255 0.50 13.23 164 ASN A CA 1
ATOM 1285 C CA B ASN A 1 164 ? 1.187 0.519 -20.901 0.50 17.35 164 ASN A CA 1
ATOM 1286 C C A ASN A 1 164 ? 2.768 -0.022 -21.270 0.50 13.85 164 ASN A C 1
ATOM 1287 C C B ASN A 1 164 ? 2.720 0.237 -21.018 0.50 16.84 164 ASN A C 1
ATOM 1288 O O A ASN A 1 164 ? 3.466 0.219 -22.260 0.50 14.16 164 ASN A O 1
ATOM 1289 O O B ASN A 1 164 ? 3.422 0.853 -21.820 0.50 18.02 164 ASN A O 1
ATOM 1298 N N . THR A 1 165 ? 3.210 -0.704 -20.206 1.00 14.91 165 THR A N 1
ATOM 1299 C CA . THR A 1 165 ? 4.598 -1.203 -20.180 1.00 15.78 165 THR A CA 1
ATOM 1300 C C . THR A 1 165 ? 4.692 -2.594 -20.792 1.00 14.94 165 THR A C 1
ATOM 1301 O O . THR A 1 165 ? 5.527 -2.815 -21.688 1.00 17.04 165 THR A O 1
ATOM 1305 N N . THR A 1 166 ? 3.835 -3.532 -20.358 1.00 14.44 166 THR A N 1
ATOM 1306 C CA . THR A 1 166 ? 3.974 -4.928 -20.798 1.00 14.61 166 THR A CA 1
ATOM 1307 C C . THR A 1 166 ? 3.446 -5.160 -22.207 1.00 14.66 166 THR A C 1
ATOM 1308 O O . THR A 1 166 ? 3.822 -6.144 -22.862 1.00 15.10 166 THR A O 1
ATOM 1312 N N . GLY A 1 167 ? 2.530 -4.303 -22.672 1.00 13.97 167 GLY A N 1
ATOM 1313 C CA . GLY A 1 167 ? 1.718 -4.649 -23.849 1.00 15.14 167 GLY A CA 1
ATOM 1314 C C . GLY A 1 167 ? 0.627 -5.639 -23.474 1.00 14.84 167 GLY A C 1
ATOM 1315 O O . GLY A 1 167 ? 0.588 -6.151 -22.335 1.00 14.77 167 GLY A O 1
ATOM 1316 N N . GLY A 1 168 ? -0.316 -5.841 -24.389 1.00 15.19 168 GLY A N 1
ATOM 1317 C CA . GLY A 1 168 ? -1.247 -6.972 -24.264 1.00 15.78 168 GLY A CA 1
ATOM 1318 C C . GLY A 1 168 ? -2.527 -6.664 -23.552 1.00 16.20 168 GLY A C 1
ATOM 1319 O O . GLY A 1 168 ? -2.961 -5.523 -23.494 1.00 17.18 168 GLY A O 1
ATOM 1320 N N . THR A 1 169 ? -3.118 -7.703 -22.990 1.00 15.31 169 THR A N 1
ATOM 1321 C CA . THR A 1 169 ? -4.499 -7.671 -22.517 1.00 15.63 169 THR A CA 1
ATOM 1322 C C . THR A 1 169 ? -4.553 -8.198 -21.092 1.00 14.09 169 THR A C 1
ATOM 1323 O O . THR A 1 169 ? -4.003 -9.258 -20.802 1.00 14.12 169 THR A O 1
ATOM 1327 N N . VAL A 1 170 ? -5.216 -7.464 -20.205 1.00 13.84 170 VAL A N 1
ATOM 1328 C CA . VAL A 1 170 ? -5.553 -7.958 -18.870 1.00 13.21 170 VAL A CA 1
ATOM 1329 C C . VAL A 1 170 ? -6.584 -9.103 -18.962 1.00 13.24 170 VAL A C 1
ATOM 1330 O O . VAL A 1 170 ? -7.695 -8.932 -19.478 1.00 14.79 170 VAL A O 1
ATOM 1334 N N . MET A 1 171 ? -6.197 -10.279 -18.496 1.00 13.17 171 MET A N 1
ATOM 1335 C CA . MET A 1 171 ? -7.041 -11.461 -18.554 1.00 13.61 171 MET A CA 1
ATOM 1336 C C . MET A 1 171 ? -7.836 -11.655 -17.276 1.00 13.38 171 MET A C 1
ATOM 1337 O O . MET A 1 171 ? -8.925 -12.257 -17.293 1.00 12.86 171 MET A O 1
ATOM 1342 N N . GLY A 1 172 ? -7.300 -11.178 -16.159 1.00 13.07 172 GLY A N 1
ATOM 1343 C CA . GLY A 1 172 ? -7.917 -11.416 -14.879 1.00 13.29 172 GLY A CA 1
ATOM 1344 C C . GLY A 1 172 ? -6.960 -11.069 -13.768 1.00 12.39 172 GLY A C 1
ATOM 1345 O O . GLY A 1 172 ? -5.982 -10.365 -13.980 1.00 13.59 172 GLY A O 1
ATOM 1346 N N . SER A 1 173 ? -7.270 -11.547 -12.578 1.00 13.04 173 SER A N 1
ATOM 1347 C CA . SER A 1 173 ? -6.438 -11.298 -11.409 1.00 13.10 173 SER A CA 1
ATOM 1348 C C . SER A 1 173 ? -6.750 -12.285 -10.316 1.00 12.78 173 SER A C 1
ATOM 1349 O O . SER A 1 173 ? -7.729 -13.026 -10.398 1.00 13.39 173 SER A O 1
ATOM 1352 N N . PHE A 1 174 ? -5.884 -12.316 -9.301 1.00 12.51 174 PHE A N 1
ATOM 1353 C CA . PHE A 1 174 ? -6.123 -13.100 -8.091 1.00 12.50 174 PHE A CA 1
ATOM 1354 C C . PHE A 1 174 ? -5.245 -12.574 -6.977 1.00 12.34 174 PHE A C 1
ATOM 1355 O O . PHE A 1 174 ? -4.406 -11.714 -7.212 1.00 12.21 174 PHE A O 1
ATOM 1363 N N . THR A 1 175 ? -5.428 -13.098 -5.772 1.00 13.52 175 THR A N 1
ATOM 1364 C CA . THR A 1 175 ? -4.656 -12.659 -4.628 1.00 13.72 175 THR A CA 1
ATOM 1365 C C . THR A 1 175 ? -3.872 -13.829 -4.067 1.00 13.56 175 THR A C 1
ATOM 1366 O O . THR A 1 175 ? -4.419 -14.893 -3.817 1.00 14.34 175 THR A O 1
ATOM 1370 N N . VAL A 1 176 ? -2.580 -13.621 -3.866 1.00 13.23 176 VAL A N 1
ATOM 1371 C CA . VAL A 1 176 ? -1.706 -14.635 -3.270 1.00 12.91 176 VAL A CA 1
ATOM 1372 C C . VAL A 1 176 ? -0.514 -13.923 -2.645 1.00 12.77 176 VAL A C 1
ATOM 1373 O O . VAL A 1 176 ? -0.119 -12.862 -3.119 1.00 12.74 176 VAL A O 1
ATOM 1377 N N . ASP A 1 177 ? 0.089 -14.515 -1.622 1.00 13.33 177 ASP A N 1
ATOM 1378 C CA . ASP A 1 177 ? 1.311 -13.964 -1.012 1.00 12.82 177 ASP A CA 1
ATOM 1379 C C . ASP A 1 177 ? 1.187 -12.506 -0.621 1.00 13.46 177 ASP A C 1
ATOM 1380 O O . ASP A 1 177 ? 2.148 -11.744 -0.732 1.00 13.17 177 ASP A O 1
ATOM 1385 N N . GLY A 1 178 ? -0.001 -12.129 -0.146 1.00 13.57 178 GLY A N 1
ATOM 1386 C CA . GLY A 1 178 ? -0.215 -10.799 0.387 1.00 13.67 178 GLY A CA 1
ATOM 1387 C C . GLY A 1 178 ? -0.578 -9.680 -0.565 1.00 13.36 178 GLY A C 1
ATOM 1388 O O . GLY A 1 178 ? -0.641 -8.533 -0.143 1.00 15.79 178 GLY A O 1
ATOM 1389 N N . SER A 1 179 ? -0.796 -9.982 -1.851 1.00 12.62 179 SER A N 1
ATOM 1390 C CA . SER A 1 179 ? -1.165 -8.924 -2.793 1.00 11.73 179 SER A CA 1
ATOM 1391 C C . SER A 1 179 ? -2.066 -9.463 -3.883 1.00 11.86 179 SER A C 1
ATOM 1392 O O . SER A 1 179 ? -2.001 -10.662 -4.226 1.00 12.54 179 SER A O 1
ATOM 1395 N N . SER A 1 180 ? -2.875 -8.573 -4.461 1.00 11.36 180 SER A N 1
ATOM 1396 C CA . SER A 1 180 ? -3.462 -8.875 -5.769 1.00 12.22 180 SER A CA 1
ATOM 1397 C C . SER A 1 180 ? -2.357 -8.884 -6.838 1.00 11.74 180 SER A C 1
ATOM 1398 O O . SER A 1 180 ? -1.368 -8.132 -6.738 1.00 12.11 180 SER A O 1
ATOM 1401 N N . TYR A 1 181 ? -2.545 -9.751 -7.834 1.00 11.54 181 TYR A N 1
ATOM 1402 C CA . TYR A 1 181 ? -1.742 -9.780 -9.059 1.00 11.24 181 TYR A CA 1
ATOM 1403 C C . TYR A 1 181 ? -2.643 -9.648 -10.258 1.00 11.41 181 TYR A C 1
ATOM 1404 O O . TYR A 1 181 ? -3.597 -10.419 -10.376 1.00 12.44 181 TYR A O 1
ATOM 1413 N N . GLN A 1 182 ? -2.297 -8.732 -11.163 1.00 11.28 182 GLN A N 1
ATOM 1414 C CA . GLN A 1 182 ? -2.975 -8.606 -12.452 1.00 11.45 182 GLN A CA 1
ATOM 1415 C C . GLN A 1 182 ? -2.317 -9.540 -13.439 1.00 11.52 182 GLN A C 1
ATOM 1416 O O . GLN A 1 182 ? -1.097 -9.565 -13.566 1.00 11.41 182 GLN A O 1
ATOM 1422 N N . ILE A 1 183 ? -3.141 -10.310 -14.137 1.00 11.36 183 ILE A N 1
ATOM 1423 C CA . ILE A 1 183 ? -2.650 -11.306 -15.079 1.00 11.69 183 ILE A CA 1
ATOM 1424 C C . ILE A 1 183 ? -2.848 -10.760 -16.484 1.00 11.49 183 ILE A C 1
ATOM 1425 O O . ILE A 1 183 ? -3.955 -10.350 -16.821 1.00 11.48 183 ILE A O 1
ATOM 1430 N N . ILE A 1 184 ? -1.783 -10.790 -17.286 1.00 11.29 184 ILE A N 1
ATOM 1431 C CA . ILE A 1 184 ? -1.738 -10.169 -18.597 1.00 10.99 184 ILE A CA 1
ATOM 1432 C C . ILE A 1 184 ? -1.174 -11.168 -19.589 1.00 11.56 184 ILE A C 1
ATOM 1433 O O . ILE A 1 184 ? -0.214 -11.885 -19.293 1.00 11.90 184 ILE A O 1
ATOM 1438 N N . ARG A 1 185 ? -1.784 -11.222 -20.770 1.00 12.27 185 ARG A N 1
ATOM 1439 C CA . ARG A 1 185 ? -1.211 -12.004 -21.876 1.00 13.54 185 ARG A CA 1
ATOM 1440 C C . ARG A 1 185 ? -0.848 -11.039 -22.996 1.00 13.92 185 ARG A C 1
ATOM 1441 O O . ARG A 1 185 ? -1.664 -10.191 -23.374 1.00 14.49 185 ARG A O 1
ATOM 1449 N N . ASN A 1 186 ? 0.363 -11.168 -23.532 1.00 13.31 186 ASN A N 1
ATOM 1450 C CA . ASN A 1 186 ? 0.812 -10.343 -24.639 1.00 14.31 186 ASN A CA 1
ATOM 1451 C C . ASN A 1 186 ? 1.340 -11.202 -25.776 1.00 15.05 186 ASN A C 1
ATOM 1452 O O . ASN A 1 186 ? 1.926 -12.257 -25.529 1.00 18.23 186 ASN A O 1
ATOM 1457 N N . THR A 1 187 ? 1.124 -10.783 -27.015 1.00 15.19 187 THR A N 1
ATOM 1458 C CA . THR A 1 187 ? 1.720 -11.527 -28.142 1.00 15.21 187 THR A CA 1
ATOM 1459 C C . THR A 1 187 ? 2.925 -10.741 -28.656 1.00 15.52 187 THR A C 1
ATOM 1460 O O . THR A 1 187 ? 2.808 -9.537 -28.945 1.00 15.12 187 THR A O 1
ATOM 1464 N N . ARG A 1 188 ? 4.065 -11.422 -28.749 1.00 14.34 188 ARG A N 1
ATOM 1465 C CA . ARG A 1 188 ? 5.278 -10.849 -29.340 1.00 15.68 188 ARG A CA 1
ATOM 1466 C C . ARG A 1 188 ? 5.303 -11.319 -30.795 1.00 16.20 188 ARG A C 1
ATOM 1467 O O . ARG A 1 188 ? 5.406 -12.529 -31.042 1.00 16.14 188 ARG A O 1
ATOM 1475 N N . VAL A 1 189 ? 5.176 -10.363 -31.720 1.00 18.15 189 VAL A N 1
ATOM 1476 C CA . VAL A 1 189 ? 5.017 -10.674 -33.153 1.00 19.13 189 VAL A CA 1
ATOM 1477 C C . VAL A 1 189 ? 6.370 -10.524 -33.830 1.00 19.93 189 VAL A C 1
ATOM 1478 O O . VAL A 1 189 ? 6.945 -9.431 -33.830 1.00 19.81 189 VAL A O 1
ATOM 1482 N N . ASN A 1 190 ? 6.867 -11.633 -34.382 1.00 21.02 190 ASN A N 1
ATOM 1483 C CA . ASN A 1 190 ? 8.139 -11.671 -35.077 1.00 24.19 190 ASN A CA 1
ATOM 1484 C C . ASN A 1 190 ? 9.266 -11.028 -34.241 1.00 22.57 190 ASN A C 1
ATOM 1485 O O . ASN A 1 190 ? 9.919 -10.068 -34.666 1.00 23.06 190 ASN A O 1
ATOM 1490 N N . GLN A 1 191 ? 9.448 -11.554 -33.030 1.00 21.15 191 GLN A N 1
ATOM 1491 C CA . GLN A 1 191 ? 10.437 -11.028 -32.087 1.00 20.48 191 GLN A CA 1
ATOM 1492 C C . GLN A 1 191 ? 11.479 -12.080 -31.712 1.00 19.93 191 GLN A C 1
ATOM 1493 O O . GLN A 1 191 ? 11.244 -13.273 -31.873 1.00 19.89 191 GLN A O 1
ATOM 1499 N N . PRO A 1 192 ? 12.641 -11.653 -31.181 1.00 21.01 192 PRO A N 1
ATOM 1500 C CA . PRO A 1 192 ? 13.654 -12.617 -30.752 1.00 21.05 192 PRO A CA 1
ATOM 1501 C C . PRO A 1 192 ? 13.168 -13.543 -29.635 1.00 21.41 192 PRO A C 1
ATOM 1502 O O . PRO A 1 192 ? 12.357 -13.124 -28.800 1.00 21.37 192 PRO A O 1
ATOM 1506 N N . SER A 1 193 ? 13.620 -14.791 -29.651 1.00 20.25 193 SER A N 1
ATOM 1507 C CA . SER A 1 193 ? 13.227 -15.775 -28.646 1.00 20.58 193 SER A CA 1
ATOM 1508 C C . SER A 1 193 ? 14.292 -16.848 -28.519 1.00 22.71 193 SER A C 1
ATOM 1509 O O . SER A 1 193 ? 15.276 -16.859 -29.277 1.00 24.82 193 SER A O 1
ATOM 1512 N N . ILE A 1 194 ? 14.073 -17.781 -27.600 1.00 21.76 194 ILE A N 1
ATOM 1513 C CA . ILE A 1 194 ? 14.930 -18.963 -27.466 1.00 22.09 194 ILE A CA 1
ATOM 1514 C C . ILE A 1 194 ? 14.873 -19.894 -28.701 1.00 23.75 194 ILE A C 1
ATOM 1515 O O . ILE A 1 194 ? 15.706 -20.801 -28.823 1.00 25.47 194 ILE A O 1
ATOM 1520 N N . GLU A 1 195 ? 13.908 -19.653 -29.594 1.00 23.58 195 GLU A N 1
ATOM 1521 C CA . GLU A 1 195 ? 13.738 -20.429 -30.847 1.00 25.53 195 GLU A CA 1
ATOM 1522 C C . GLU A 1 195 ? 13.950 -19.573 -32.116 1.00 26.52 195 GLU A C 1
ATOM 1523 O O . GLU A 1 195 ? 13.491 -19.943 -33.208 1.00 28.63 195 GLU A O 1
ATOM 1529 N N . GLY A 1 196 ? 14.648 -18.446 -31.982 1.00 25.65 196 GLY A N 1
ATOM 1530 C CA . GLY A 1 196 ? 14.842 -17.515 -33.101 1.00 25.80 196 GLY A CA 1
ATOM 1531 C C . GLY A 1 196 ? 13.723 -16.497 -33.224 1.00 26.46 196 GLY A C 1
ATOM 1532 O O . GLY A 1 196 ? 12.819 -16.460 -32.374 1.00 26.38 196 GLY A O 1
ATOM 1533 N N . ASP A 1 197 ? 13.777 -15.655 -34.253 1.00 25.81 197 ASP A N 1
ATOM 1534 C CA . ASP A 1 197 ? 12.780 -14.601 -34.444 1.00 27.87 197 ASP A CA 1
ATOM 1535 C C . ASP A 1 197 ? 11.463 -15.226 -34.870 1.00 27.55 197 ASP A C 1
ATOM 1536 O O . ASP A 1 197 ? 11.364 -15.794 -35.955 1.00 29.44 197 ASP A O 1
ATOM 1541 N N . LYS A 1 198 ? 10.468 -15.167 -33.989 1.00 26.06 198 LYS A N 1
ATOM 1542 C CA . LYS A 1 198 ? 9.147 -15.704 -34.308 1.00 24.80 198 LYS A CA 1
ATOM 1543 C C . LYS A 1 198 ? 8.066 -15.065 -33.461 1.00 21.67 198 LYS A C 1
ATOM 1544 O O . LYS A 1 198 ? 8.346 -14.213 -32.619 1.00 20.11 198 LYS A O 1
ATOM 1550 N N . THR A 1 199 ? 6.828 -15.470 -33.700 1.00 20.92 199 THR A N 1
ATOM 1551 C CA . THR A 1 199 ? 5.715 -15.010 -32.891 1.00 19.77 199 THR A CA 1
ATOM 1552 C C . THR A 1 199 ? 5.488 -15.981 -31.737 1.00 19.37 199 THR A C 1
ATOM 1553 O O . THR A 1 199 ? 5.485 -17.198 -31.935 1.00 18.98 199 THR A O 1
ATOM 1557 N N . PHE A 1 200 ? 5.325 -15.438 -30.522 1.00 16.32 200 PHE A N 1
ATOM 1558 C CA . PHE A 1 200 ? 5.129 -16.242 -29.310 1.00 15.16 200 PHE A CA 1
ATOM 1559 C C . PHE A 1 200 ? 4.313 -15.398 -28.334 1.00 14.06 200 PHE A C 1
ATOM 1560 O O . PHE A 1 200 ? 4.031 -14.248 -28.619 1.00 15.68 200 PHE A O 1
ATOM 1568 N N . VAL A 1 201 ? 3.971 -15.996 -27.186 1.00 13.48 201 VAL A N 1
ATOM 1569 C CA . VAL A 1 201 ? 3.140 -15.303 -26.207 1.00 13.04 201 VAL A CA 1
ATOM 1570 C C . VAL A 1 201 ? 3.949 -15.087 -24.930 1.00 12.00 201 VAL A C 1
ATOM 1571 O O . VAL A 1 201 ? 4.876 -15.867 -24.612 1.00 12.94 201 VAL A O 1
ATOM 1575 N N . GLN A 1 202 ? 3.577 -14.016 -24.230 1.00 12.49 202 GLN A N 1
ATOM 1576 C CA . GLN A 1 202 ? 4.116 -13.703 -22.913 1.00 12.09 202 GLN A CA 1
ATOM 1577 C C . GLN A 1 202 ? 2.995 -13.729 -21.894 1.00 11.95 202 GLN A C 1
ATOM 1578 O O . GLN A 1 202 ? 1.910 -13.199 -22.141 1.00 11.66 202 GLN A O 1
ATOM 1584 N N . TYR A 1 203 ? 3.268 -14.351 -20.752 1.00 11.31 203 TYR A N 1
ATOM 1585 C CA . TYR A 1 203 ? 2.343 -14.335 -19.606 1.00 11.10 203 TYR A CA 1
ATOM 1586 C C . TYR A 1 203 ? 2.961 -13.513 -18.489 1.00 10.78 203 TYR A C 1
ATOM 1587 O O . TYR A 1 203 ? 4.126 -13.704 -18.170 1.00 11.04 203 TYR A O 1
ATOM 1596 N N . PHE A 1 204 ? 2.183 -12.620 -17.902 1.00 10.68 204 PHE A N 1
ATOM 1597 C CA . PHE A 1 204 ? 2.634 -11.840 -16.742 1.00 10.77 204 PHE A CA 1
ATOM 1598 C C . PHE A 1 204 ? 1.683 -11.941 -15.570 1.00 10.84 204 PHE A C 1
ATOM 1599 O O . PHE A 1 204 ? 0.464 -11.865 -15.760 1.00 11.87 204 PHE A O 1
ATOM 1607 N N . SER A 1 205 ? 2.230 -12.070 -14.360 1.00 10.01 205 SER A N 1
ATOM 1608 C CA . SER A 1 205 ? 1.490 -11.685 -13.152 1.00 10.23 205 SER A CA 1
ATOM 1609 C C . SER A 1 205 ? 2.180 -10.476 -12.562 1.00 9.97 205 SER A C 1
ATOM 1610 O O . SER A 1 205 ? 3.366 -10.563 -12.242 1.00 10.48 205 SER A O 1
ATOM 1613 N N . ILE A 1 206 ? 1.449 -9.358 -12.429 1.00 10.19 206 ILE A N 1
ATOM 1614 C CA . ILE A 1 206 ? 2.046 -8.124 -11.896 1.00 10.68 206 ILE A CA 1
ATOM 1615 C C . ILE A 1 206 ? 1.582 -7.905 -10.468 1.00 10.80 206 ILE A C 1
ATOM 1616 O O . ILE A 1 206 ? 0.391 -7.692 -10.223 1.00 10.82 206 ILE A O 1
ATOM 1621 N N . ARG A 1 207 ? 2.504 -7.959 -9.511 1.00 10.53 207 ARG A N 1
ATOM 1622 C CA . ARG A 1 207 ? 2.124 -7.701 -8.138 1.00 11.25 207 ARG A CA 1
ATOM 1623 C C . ARG A 1 207 ? 1.671 -6.261 -7.976 1.00 10.98 207 ARG A C 1
ATOM 1624 O O . ARG A 1 207 ? 2.393 -5.317 -8.309 1.00 11.40 207 ARG A O 1
ATOM 1632 N N . GLN A 1 208 ? 0.458 -6.108 -7.447 1.00 11.40 208 GLN A N 1
ATOM 1633 C CA . GLN A 1 208 ? -0.127 -4.752 -7.294 1.00 12.56 208 GLN A CA 1
ATOM 1634 C C . GLN A 1 208 ? 0.509 -3.911 -6.188 1.00 12.51 208 GLN A C 1
ATOM 1635 O O . GLN A 1 208 ? 0.532 -2.696 -6.298 1.00 13.87 208 GLN A O 1
ATOM 1641 N N . SER A 1 209 ? 1.083 -4.592 -5.201 1.00 12.59 209 SER A N 1
ATOM 1642 C CA . SER A 1 209 ? 1.801 -3.960 -4.108 1.00 13.16 209 SER A CA 1
ATOM 1643 C C . SER A 1 209 ? 3.272 -4.397 -4.208 1.00 13.30 209 SER A C 1
ATOM 1644 O O . SER A 1 209 ? 3.643 -5.390 -3.611 1.00 13.62 209 SER A O 1
ATOM 1647 N N . PRO A 1 210 ? 4.117 -3.672 -4.975 1.00 12.02 210 PRO A N 1
ATOM 1648 C CA . PRO A 1 210 ? 5.528 -4.072 -5.132 1.00 12.35 210 PRO A CA 1
ATOM 1649 C C . PRO A 1 210 ? 6.237 -4.247 -3.782 1.00 12.27 210 PRO A C 1
ATOM 1650 O O . PRO A 1 210 ? 5.923 -3.559 -2.805 1.00 12.94 210 PRO A O 1
ATOM 1654 N N . ARG A 1 211 ? 7.217 -5.148 -3.7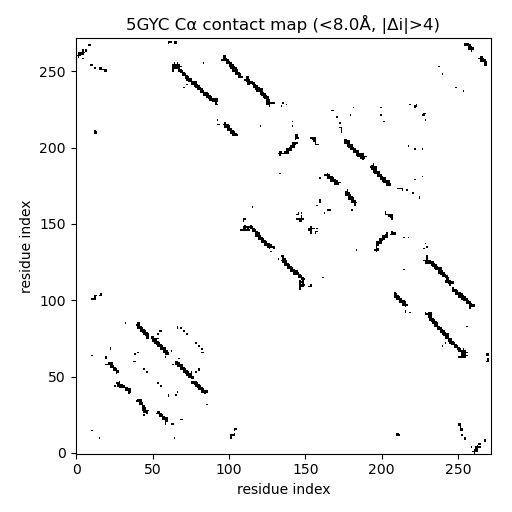70 1.00 11.73 211 ARG A N 1
ATOM 1655 C CA . ARG A 1 211 ? 7.973 -5.472 -2.556 1.00 11.31 211 ARG A CA 1
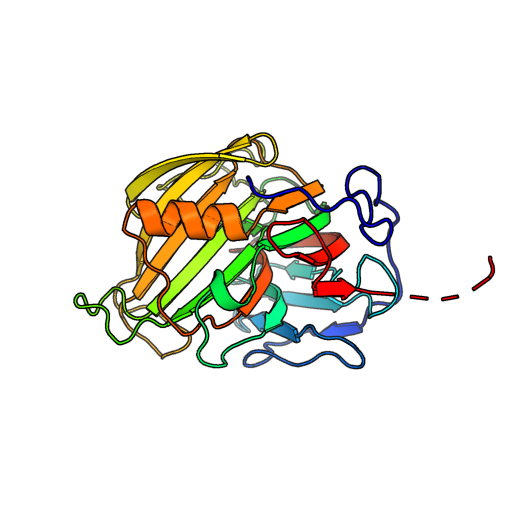ATOM 1656 C C . ARG A 1 211 ? 9.340 -6.010 -2.906 1.00 11.51 211 ARG A C 1
ATOM 1657 O O . ARG A 1 211 ? 9.600 -6.465 -4.024 1.00 11.79 211 ARG A O 1
ATOM 1665 N N . LYS A 1 212 ? 10.223 -5.933 -1.911 1.00 12.13 212 LYS A N 1
ATOM 1666 C CA . LYS A 1 212 ? 11.610 -6.351 -2.036 1.00 11.94 212 LYS A CA 1
ATOM 1667 C C . LYS A 1 212 ? 11.963 -7.565 -1.183 1.00 12.03 212 LYS A C 1
ATOM 1668 O O . LYS A 1 212 ? 13.134 -7.988 -1.194 1.00 12.11 212 LYS A O 1
ATOM 1674 N N . SER A 1 213 ? 10.993 -8.121 -0.458 1.00 12.17 213 SER A N 1
ATOM 1675 C CA . SER A 1 213 ? 11.224 -9.382 0.242 1.00 12.79 213 SER A CA 1
ATOM 1676 C C . SER A 1 213 ? 9.894 -10.076 0.413 1.00 12.70 213 SER A C 1
ATOM 1677 O O . SER A 1 213 ? 8.845 -9.439 0.457 1.00 12.84 213 SER A O 1
ATOM 1680 N N . GLY A 1 214 ? 9.974 -11.388 0.565 1.00 12.66 214 GLY A N 1
ATOM 1681 C CA . GLY A 1 214 ? 8.794 -12.221 0.774 1.00 12.41 214 GLY A CA 1
ATOM 1682 C C . GLY A 1 214 ? 8.955 -13.593 0.129 1.00 12.17 214 GLY A C 1
ATOM 1683 O O . GLY A 1 214 ? 10.066 -14.006 -0.226 1.00 11.84 214 GLY A O 1
ATOM 1684 N N . THR A 1 215 ? 7.831 -14.296 -0.015 1.00 12.18 215 THR A N 1
ATOM 1685 C CA . THR A 1 215 ? 7.813 -15.617 -0.644 1.00 12.75 215 THR A CA 1
ATOM 1686 C C . THR A 1 215 ? 6.864 -15.587 -1.825 1.00 12.49 215 THR A C 1
ATOM 1687 O O . THR A 1 215 ? 5.751 -15.053 -1.716 1.00 12.56 215 THR A O 1
ATOM 1691 N N . ILE A 1 216 ? 7.324 -16.140 -2.947 1.00 12.38 216 ILE A N 1
ATOM 1692 C CA . ILE A 1 216 ? 6.493 -16.237 -4.164 1.00 12.46 216 ILE A CA 1
ATOM 1693 C C . ILE A 1 216 ? 6.021 -17.674 -4.307 1.00 12.08 216 ILE A C 1
ATOM 1694 O O . ILE A 1 216 ? 6.856 -18.599 -4.402 1.00 12.51 216 ILE A O 1
ATOM 1699 N N . SER A 1 217 ? 4.704 -17.854 -4.298 1.00 11.95 217 SER A N 1
ATOM 1700 C CA . SER A 1 217 ? 4.093 -19.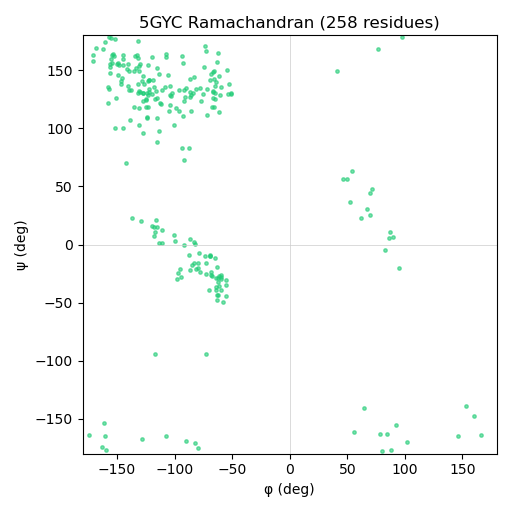178 -4.517 1.00 12.37 217 SER A CA 1
ATOM 1701 C C . SER A 1 217 ? 3.925 -19.349 -6.015 1.00 12.21 217 SER A C 1
ATOM 1702 O O . SER A 1 217 ? 2.849 -19.079 -6.571 1.00 12.41 217 SER A O 1
ATOM 1705 N N . ILE A 1 218 ? 5.012 -19.779 -6.669 1.00 11.97 218 ILE A N 1
ATOM 1706 C CA . ILE A 1 218 ? 5.125 -19.707 -8.124 1.00 12.50 218 ILE A CA 1
ATOM 1707 C C . ILE A 1 218 ? 4.057 -20.571 -8.807 1.00 12.03 218 ILE A C 1
ATOM 1708 O O . ILE A 1 218 ? 3.444 -20.162 -9.814 1.00 12.83 218 ILE A O 1
ATOM 1713 N N . THR A 1 219 ? 3.849 -21.786 -8.292 1.00 12.29 219 THR A N 1
ATOM 1714 C CA . THR A 1 219 ? 2.892 -22.701 -8.893 1.00 12.45 219 THR A CA 1
ATOM 1715 C C . THR A 1 219 ? 1.460 -22.157 -8.872 1.00 12.63 219 THR A C 1
ATOM 1716 O O . THR A 1 219 ? 0.666 -22.455 -9.766 1.00 13.07 219 THR A O 1
ATOM 1720 N N . GLU A 1 220 ? 1.143 -21.329 -7.884 1.00 13.16 220 GLU A N 1
ATOM 1721 C CA . GLU A 1 220 ? -0.174 -20.687 -7.860 1.00 12.97 220 GLU A CA 1
ATOM 1722 C C . GLU A 1 220 ? -0.423 -19.824 -9.089 1.00 12.41 220 GLU A C 1
ATOM 1723 O O . GLU A 1 220 ? -1.530 -19.824 -9.633 1.00 13.13 220 GLU A O 1
ATOM 1729 N N . HIS A 1 221 ? 0.606 -19.107 -9.543 1.00 11.86 221 HIS A N 1
ATOM 1730 C CA . HIS A 1 221 ? 0.494 -18.350 -10.793 1.00 11.41 221 HIS A CA 1
ATOM 1731 C C . HIS A 1 221 ? 0.270 -19.245 -11.999 1.00 11.46 221 HIS A C 1
ATOM 1732 O O . HIS A 1 221 ? -0.629 -19.017 -12.810 1.00 11.64 221 HIS A O 1
ATOM 1739 N N . PHE A 1 222 ? 1.076 -20.292 -12.105 1.00 11.85 222 PHE A N 1
ATOM 1740 C CA . PHE A 1 222 ? 0.934 -21.234 -13.219 1.00 11.86 222 PHE A CA 1
ATOM 1741 C C . PHE A 1 222 ? -0.488 -21.806 -13.308 1.00 12.77 222 PHE A C 1
ATOM 1742 O O . PHE A 1 222 ? -1.071 -21.880 -14.384 1.00 12.85 222 PHE A O 1
ATOM 1750 N N . LYS A 1 223 ? -1.033 -22.187 -12.157 1.00 13.26 223 LYS A N 1
ATOM 1751 C CA . LYS A 1 223 ? -2.417 -22.713 -12.121 1.00 13.44 223 LYS A CA 1
ATOM 1752 C C . LYS A 1 223 ? -3.443 -21.686 -12.579 1.00 13.53 223 LYS A C 1
ATOM 1753 O O . LYS A 1 223 ? -4.367 -22.023 -13.344 1.00 13.52 223 LYS A O 1
ATOM 1759 N N . LYS A 1 224 ? -3.303 -20.434 -12.123 1.00 12.59 224 LYS A N 1
ATOM 1760 C CA . LYS A 1 224 ? -4.288 -19.395 -12.469 1.00 13.83 224 LYS A CA 1
ATOM 1761 C C . LYS A 1 224 ? -4.191 -19.029 -13.940 1.00 12.82 224 LYS A C 1
ATOM 1762 O O . LYS A 1 224 ? -5.215 -18.820 -14.605 1.00 13.59 224 LYS A O 1
ATOM 1768 N N . TRP A 1 225 ? -2.967 -18.965 -14.475 1.00 12.79 225 TRP A N 1
ATOM 1769 C CA . TRP A 1 225 ? -2.790 -18.723 -15.906 1.00 12.34 225 TRP A CA 1
ATOM 1770 C C . TRP A 1 225 ? -3.508 -19.803 -16.714 1.00 12.81 225 TRP A C 1
ATOM 1771 O O . TRP A 1 225 ? -4.313 -19.477 -17.587 1.00 12.87 225 TRP A O 1
ATOM 1782 N N . GLU A 1 226 ? -3.273 -21.066 -16.364 1.00 13.62 226 GLU A N 1
ATOM 1783 C CA . GLU A 1 226 ? -3.883 -22.171 -17.116 1.00 14.10 226 GLU A CA 1
ATOM 1784 C C . GLU A 1 226 ? -5.417 -22.141 -17.058 1.00 15.36 226 GLU A C 1
ATOM 1785 O O . GLU A 1 226 ? -6.082 -22.401 -18.082 1.00 15.30 226 GLU A O 1
ATOM 1791 N N . LYS A 1 227 ? -5.982 -21.737 -15.917 1.00 15.33 227 LYS A N 1
ATOM 1792 C CA . LYS A 1 227 ? -7.454 -21.591 -15.792 1.00 17.39 227 LYS A CA 1
ATOM 1793 C C . LYS A 1 227 ? -8.042 -20.507 -16.720 1.00 17.40 227 LYS A C 1
ATOM 1794 O O . LYS A 1 227 ? -9.205 -20.603 -17.152 1.00 19.49 227 LYS A O 1
ATOM 1800 N N . LEU A 1 228 ? -7.248 -19.482 -17.045 1.00 16.02 228 LEU A N 1
ATOM 1801 C CA . LEU A 1 228 ? -7.642 -18.427 -17.982 1.00 17.30 228 LEU A CA 1
ATOM 1802 C C . LEU A 1 228 ? -7.342 -18.781 -19.430 1.00 16.91 228 LEU A C 1
ATOM 1803 O O . LEU A 1 228 ? -7.510 -17.946 -20.321 1.00 18.61 228 LEU A O 1
ATOM 1808 N N . GLY A 1 229 ? -6.865 -20.003 -19.667 1.00 14.99 229 GLY A N 1
ATOM 1809 C CA . GLY A 1 229 ? -6.558 -20.442 -21.014 1.00 16.15 229 GLY A CA 1
ATOM 1810 C C . GLY A 1 229 ? -5.165 -20.087 -21.486 1.00 15.91 229 GLY A C 1
ATOM 1811 O O . GLY A 1 229 ? -4.836 -20.225 -22.652 1.00 17.60 229 GLY A O 1
ATOM 1812 N N . MET A 1 230 ? -4.346 -19.623 -20.545 1.00 14.26 230 MET A N 1
ATOM 1813 C CA . MET A 1 230 ? -2.941 -19.305 -20.811 1.00 13.82 230 MET A CA 1
ATOM 1814 C C . MET A 1 230 ? -2.125 -20.545 -20.470 1.00 13.37 230 MET A C 1
ATOM 1815 O O . MET A 1 230 ? -1.597 -20.705 -19.356 1.00 14.07 230 MET A O 1
ATOM 1820 N N . LYS A 1 231 ? -2.079 -21.460 -21.430 1.00 13.84 231 LYS A N 1
ATOM 1821 C CA . LYS A 1 231 ? -1.484 -22.766 -21.164 1.00 13.63 231 LYS A CA 1
ATOM 1822 C C . LYS A 1 231 ? 0.022 -22.702 -21.310 1.00 13.27 231 LYS A C 1
ATOM 1823 O O . LYS A 1 231 ? 0.557 -21.982 -22.166 1.00 13.09 231 LYS A O 1
ATOM 1829 N N . LEU A 1 232 ? 0.696 -23.460 -20.456 1.00 13.26 232 LEU A N 1
ATOM 1830 C CA . LEU A 1 232 ? 2.150 -23.527 -20.465 1.00 14.02 232 LEU A CA 1
ATOM 1831 C C . LEU A 1 232 ? 2.711 -24.711 -21.264 1.00 14.12 232 LEU A C 1
ATOM 1832 O O . LEU A 1 232 ? 3.874 -24.697 -21.663 1.00 15.09 232 LEU A O 1
ATOM 1837 N N . GLY A 1 233 ? 1.915 -25.749 -21.492 1.00 14.14 233 GLY A N 1
ATOM 1838 C CA . GLY A 1 233 ? 2.435 -26.870 -22.276 1.00 15.14 233 GLY A CA 1
ATOM 1839 C C . GLY A 1 233 ? 3.224 -27.880 -21.492 1.00 14.81 233 GLY A C 1
ATOM 1840 O O . GLY A 1 233 ? 3.116 -27.937 -20.258 1.00 16.07 233 GLY A O 1
ATOM 1841 N N . ASP A 1 234 ? 3.993 -28.695 -22.229 1.00 15.75 234 ASP A N 1
ATOM 1842 C CA . ASP A 1 234 ? 4.582 -29.917 -21.670 1.00 16.95 234 ASP A CA 1
ATOM 1843 C C . ASP A 1 234 ? 6.108 -29.908 -21.615 1.00 16.93 234 ASP A C 1
ATOM 1844 O O . ASP A 1 234 ? 6.731 -30.960 -21.435 1.00 19.44 234 ASP A O 1
ATOM 1849 N N . ASN A 1 235 ? 6.724 -28.734 -21.765 1.00 16.85 235 ASN A N 1
ATOM 1850 C CA . ASN A 1 235 ? 8.189 -28.678 -21.691 1.00 16.40 235 ASN A CA 1
ATOM 1851 C C . ASN A 1 235 ? 8.650 -27.337 -21.110 1.00 14.56 235 ASN A C 1
ATOM 1852 O O . ASN A 1 235 ? 9.006 -26.410 -21.863 1.00 15.52 235 ASN A O 1
ATOM 1857 N N A MET A 1 236 ? 8.625 -27.264 -19.782 0.50 14.25 236 MET A N 1
ATOM 1858 N N B MET A 1 236 ? 8.596 -27.223 -19.782 0.50 15.24 236 MET A N 1
ATOM 1859 C CA A MET A 1 236 ? 9.110 -26.089 -19.063 0.50 13.63 236 MET A CA 1
ATOM 1860 C CA B MET A 1 236 ? 9.030 -25.980 -19.132 0.50 15.11 236 MET A CA 1
ATOM 1861 C C A MET A 1 236 ? 10.597 -25.942 -19.328 0.50 13.33 236 MET A C 1
ATOM 1862 C C B MET A 1 236 ? 10.547 -25.890 -19.200 0.50 14.36 236 MET A C 1
ATOM 1863 O O A MET A 1 236 ? 11.361 -26.903 -19.223 0.50 13.52 236 MET A O 1
ATOM 1864 O O B MET A 1 236 ? 11.266 -26.842 -18.836 0.50 14.12 236 MET A O 1
ATOM 1873 N N . TYR A 1 237 ? 11.006 -24.726 -19.651 1.00 13.12 237 TYR A N 1
ATOM 1874 C CA . TYR A 1 237 ? 12.423 -24.455 -19.933 1.00 13.79 237 TYR A CA 1
ATOM 1875 C C . TYR A 1 237 ? 13.208 -24.161 -18.668 1.00 13.48 237 TYR A C 1
ATOM 1876 O O . TYR A 1 237 ? 14.291 -24.723 -18.454 1.00 14.41 237 TYR A O 1
ATOM 1885 N N . GLU A 1 238 ? 12.668 -23.301 -17.788 1.00 13.34 238 GLU A N 1
ATOM 1886 C CA . GLU A 1 238 ? 13.419 -22.806 -16.628 1.00 13.13 238 GLU A CA 1
ATOM 1887 C C . GLU A 1 238 ? 12.469 -22.100 -15.694 1.00 12.53 238 GLU A C 1
ATOM 1888 O O . GLU A 1 238 ? 11.336 -21.798 -16.069 1.00 12.80 238 GLU A O 1
ATOM 1894 N N . CYS A 1 239 ? 12.966 -21.804 -14.499 1.00 11.71 239 CYS A N 1
ATOM 1895 C CA . CYS A 1 239 ? 12.246 -20.989 -13.518 1.00 11.01 239 CYS A CA 1
ATOM 1896 C C . CYS A 1 239 ? 13.293 -20.302 -12.659 1.00 11.37 239 CYS A C 1
ATOM 1897 O O . CYS A 1 239 ? 13.860 -20.910 -11.743 1.00 12.04 239 CYS A O 1
ATOM 1900 N N . LYS A 1 240 ? 13.543 -19.031 -12.972 1.00 10.78 240 LYS A N 1
ATOM 1901 C CA . LYS A 1 240 ? 14.683 -18.316 -12.415 1.00 11.25 240 LYS A CA 1
ATOM 1902 C C . LYS A 1 240 ? 14.288 -16.971 -11.833 1.00 10.66 240 LYS A C 1
ATOM 1903 O O . LYS A 1 240 ? 13.292 -16.365 -12.241 1.00 11.89 240 LYS A O 1
ATOM 1909 N N . PHE A 1 241 ? 15.082 -16.486 -10.900 1.00 10.30 241 PHE A N 1
ATOM 1910 C CA . PHE A 1 241 ? 14.917 -15.128 -10.376 1.00 10.43 241 PHE A CA 1
ATOM 1911 C C . PHE A 1 241 ? 15.668 -14.164 -11.300 1.00 10.69 241 PHE A C 1
ATOM 1912 O O . PHE A 1 241 ? 16.844 -14.384 -11.604 1.00 11.15 241 PHE A O 1
ATOM 1920 N N . LEU A 1 242 ? 14.958 -13.118 -11.726 1.00 10.89 242 LEU A N 1
ATOM 1921 C CA . LEU A 1 242 ? 15.428 -12.183 -12.755 1.00 11.60 242 LEU A CA 1
ATOM 1922 C C . LEU A 1 242 ? 15.476 -10.747 -12.272 1.00 11.70 242 LEU A C 1
ATOM 1923 O O . LEU A 1 242 ? 14.589 -10.282 -11.550 1.00 11.62 242 LEU A O 1
ATOM 1928 N N . ILE A 1 243 ? 16.506 -10.045 -12.711 1.00 11.47 243 ILE A N 1
ATOM 1929 C CA . ILE A 1 243 ? 16.502 -8.593 -12.793 1.00 13.17 243 ILE A CA 1
ATOM 1930 C C . ILE A 1 243 ? 16.656 -8.226 -14.269 1.00 12.00 243 ILE A C 1
ATOM 1931 O O . ILE A 1 243 ? 17.604 -8.656 -14.924 1.00 11.96 243 ILE A O 1
ATOM 1936 N N . GLU A 1 244 ? 15.725 -7.430 -14.788 1.00 11.62 244 GLU A N 1
ATOM 1937 C CA . GLU A 1 244 ? 15.821 -6.899 -16.150 1.00 11.51 244 GLU A CA 1
ATOM 1938 C C . GLU A 1 244 ? 15.766 -5.374 -16.095 1.00 11.46 244 GLU A C 1
ATOM 1939 O O . GLU A 1 244 ? 14.885 -4.793 -15.438 1.00 11.68 244 GLU A O 1
ATOM 1945 N N . ALA A 1 245 ? 16.737 -4.729 -16.749 1.00 11.40 245 ALA A N 1
ATOM 1946 C CA . ALA A 1 245 ? 16.815 -3.273 -16.772 1.00 11.51 245 ALA A CA 1
ATOM 1947 C C . ALA A 1 245 ? 16.856 -2.770 -18.209 1.00 12.08 245 ALA A C 1
ATOM 1948 O O . ALA A 1 245 ? 17.789 -3.087 -18.951 1.00 12.50 245 ALA A O 1
ATOM 1950 N N . GLY A 1 246 ? 15.850 -1.986 -18.603 1.00 12.44 246 GLY A N 1
ATOM 1951 C CA . GLY A 1 246 ? 15.832 -1.479 -19.979 1.00 12.86 246 GLY A CA 1
ATOM 1952 C C . GLY A 1 246 ? 17.000 -0.555 -20.287 1.00 13.27 246 GLY A C 1
ATOM 1953 O O . GLY A 1 246 ? 17.539 -0.597 -21.396 1.00 13.72 246 GLY A O 1
ATOM 1954 N N . ALA A 1 247 ? 17.353 0.282 -19.314 1.00 12.59 247 ALA A N 1
ATOM 1955 C CA . ALA A 1 247 ? 18.449 1.253 -19.458 1.00 12.72 247 ALA A CA 1
ATOM 1956 C C . ALA A 1 247 ? 18.876 1.705 -18.069 1.00 13.35 247 ALA A C 1
ATOM 1957 O O . ALA A 1 247 ? 18.739 0.935 -17.108 1.00 13.92 247 ALA A O 1
ATOM 1959 N N . GLY A 1 248 ? 19.429 2.917 -17.939 1.00 13.66 248 GLY A N 1
ATOM 1960 C CA . GLY A 1 248 ? 19.729 3.494 -16.627 1.00 14.30 248 GLY A CA 1
ATOM 1961 C C . GLY A 1 248 ? 21.024 2.987 -15.998 1.00 15.57 248 GLY A C 1
ATOM 1962 O O . GLY A 1 248 ? 21.758 2.246 -16.619 1.00 17.73 248 GLY A O 1
ATOM 1963 N N . GLU A 1 249 ? 21.320 3.437 -14.787 1.00 15.96 249 GLU A N 1
ATOM 1964 C CA . GLU A 1 249 ? 22.522 3.003 -14.053 1.00 16.69 249 GLU A CA 1
ATOM 1965 C C . GLU A 1 249 ? 22.056 2.622 -12.680 1.00 14.89 249 GLU A C 1
ATOM 1966 O O . GLU A 1 249 ? 21.533 3.454 -11.924 1.00 15.72 249 GLU A O 1
ATOM 1972 N N . GLY A 1 250 ? 22.248 1.345 -12.348 1.00 13.59 250 GLY A N 1
ATOM 1973 C CA . GLY A 1 250 ? 21.647 0.829 -11.134 1.00 13.96 250 GLY A CA 1
ATOM 1974 C C . GLY A 1 250 ? 22.268 -0.467 -10.679 1.00 13.30 250 GLY A C 1
ATOM 1975 O O . GLY A 1 250 ? 23.238 -0.961 -11.255 1.00 13.60 250 GLY A O 1
ATOM 1976 N N . PHE A 1 251 ? 21.650 -1.017 -9.635 1.00 13.04 251 PHE A N 1
ATOM 1977 C CA . PHE A 1 251 ? 22.096 -2.291 -9.059 1.00 12.67 251 PHE A CA 1
ATOM 1978 C C . PHE A 1 251 ? 20.950 -3.030 -8.400 1.00 13.19 251 PHE A C 1
ATOM 1979 O O . PHE A 1 251 ? 19.912 -2.462 -8.072 1.00 12.48 251 PHE A O 1
ATOM 1987 N N . PHE A 1 252 ? 21.204 -4.327 -8.206 1.00 12.58 252 PHE A N 1
ATOM 1988 C CA . PHE A 1 252 ? 20.316 -5.253 -7.529 1.00 12.70 252 PHE A CA 1
ATOM 1989 C C . PHE A 1 252 ? 21.231 -6.089 -6.641 1.00 12.99 252 PHE A C 1
ATOM 1990 O O . PHE A 1 252 ? 22.262 -6.507 -7.106 1.00 13.96 252 PHE A O 1
ATOM 1998 N N . ASP A 1 253 ? 20.885 -6.289 -5.374 1.00 12.49 253 ASP A N 1
ATOM 1999 C CA . ASP A 1 253 ? 21.809 -7.036 -4.495 1.00 12.61 253 ASP A CA 1
ATOM 2000 C C . ASP A 1 253 ? 21.022 -7.897 -3.503 1.00 11.81 253 ASP A C 1
ATOM 2001 O O . ASP A 1 253 ? 20.457 -7.406 -2.516 1.00 13.26 253 ASP A O 1
ATOM 2006 N N . ALA A 1 254 ? 20.924 -9.186 -3.810 1.00 12.25 254 ALA A N 1
ATOM 2007 C CA . ALA A 1 254 ? 20.093 -10.087 -2.984 1.00 12.10 254 ALA A CA 1
ATOM 2008 C C . ALA A 1 254 ? 20.842 -10.606 -1.777 1.00 12.32 254 ALA A C 1
ATOM 2009 O O . ALA A 1 254 ? 21.959 -11.089 -1.898 1.00 13.21 254 ALA A O 1
ATOM 2011 N N . ARG A 1 255 ? 20.194 -10.481 -0.623 1.00 12.09 255 ARG A N 1
ATOM 2012 C CA . ARG A 1 255 ? 20.641 -11.137 0.627 1.00 13.25 255 ARG A CA 1
ATOM 2013 C C . ARG A 1 255 ? 20.074 -12.551 0.707 1.00 13.30 255 ARG A C 1
ATOM 2014 O O . ARG A 1 255 ? 20.617 -13.407 1.416 1.00 14.60 255 ARG A O 1
ATOM 2022 N N . LEU A 1 256 ? 18.981 -12.818 -0.017 1.00 12.23 256 LEU A N 1
ATOM 2023 C CA . LEU A 1 256 ? 18.341 -14.122 -0.017 1.00 12.46 256 LEU A CA 1
ATOM 2024 C C . LEU A 1 256 ? 17.661 -14.356 -1.348 1.00 12.17 256 LEU A C 1
ATOM 2025 O O . LEU A 1 256 ? 16.848 -13.529 -1.784 1.00 12.03 256 LEU A O 1
ATOM 2030 N N . ILE A 1 257 ? 17.991 -15.468 -1.988 1.00 11.79 257 ILE A N 1
ATOM 2031 C CA . ILE A 1 257 ? 17.138 -16.087 -3.015 1.00 12.12 257 ILE A CA 1
ATOM 2032 C C . ILE A 1 257 ? 17.186 -17.600 -2.768 1.00 12.33 257 ILE A C 1
ATOM 2033 O O . ILE A 1 257 ? 18.227 -18.226 -2.998 1.00 12.68 257 ILE A O 1
ATOM 2038 N N . GLN A 1 258 ? 16.083 -18.131 -2.249 1.00 12.05 258 GLN A N 1
ATOM 2039 C CA . GLN A 1 258 ? 15.994 -19.535 -1.885 1.00 13.00 258 GLN A CA 1
ATOM 2040 C C . GLN A 1 258 ? 14.802 -20.176 -2.609 1.00 13.01 258 GLN A C 1
ATOM 2041 O O . GLN A 1 258 ? 13.638 -19.917 -2.290 1.00 13.22 258 GLN A O 1
ATOM 2047 N N . PHE A 1 259 ? 15.106 -21.044 -3.567 1.00 12.93 259 PHE A N 1
ATOM 2048 C CA . PHE A 1 259 ? 14.064 -21.852 -4.209 1.00 13.78 259 PHE A CA 1
ATOM 2049 C C . PHE A 1 259 ? 13.819 -23.119 -3.402 1.00 13.81 259 PHE A C 1
ATOM 2050 O O . PHE A 1 259 ? 14.774 -23.724 -2.875 1.00 15.31 259 PHE A O 1
ATOM 2058 N N . TYR A 1 260 ? 12.564 -23.525 -3.321 1.00 14.81 260 TYR A N 1
ATOM 2059 C CA . TYR A 1 260 ? 12.241 -24.847 -2.791 1.00 15.52 260 TYR A CA 1
ATOM 2060 C C . TYR A 1 260 ? 10.986 -25.375 -3.438 1.00 15.90 260 TYR A C 1
ATOM 2061 O O . TYR A 1 260 ? 10.189 -24.603 -3.971 1.00 15.72 260 TYR A O 1
ATOM 2070 N N . ARG A 1 261 ? 10.831 -26.700 -3.441 1.00 15.46 261 ARG A N 1
ATOM 2071 C CA . ARG A 1 261 ? 9.652 -27.356 -4.001 1.00 15.32 261 ARG A CA 1
ATOM 2072 C C . ARG A 1 261 ? 9.088 -28.318 -2.965 1.00 16.32 261 ARG A C 1
ATOM 2073 O O . ARG A 1 261 ? 9.850 -28.994 -2.255 1.00 15.68 261 ARG A O 1
ATOM 2081 N N . ALA A 1 262 ? 7.766 -28.365 -2.888 1.00 16.77 262 ALA A N 1
ATOM 2082 C CA . ALA A 1 262 ? 7.060 -29.208 -1.916 1.00 16.52 262 ALA A CA 1
ATOM 2083 C C . ALA A 1 262 ? 5.834 -29.810 -2.560 1.00 16.63 262 ALA A C 1
ATOM 2084 O O . ALA A 1 262 ? 5.255 -29.242 -3.496 1.00 16.69 262 ALA A O 1
ATOM 2086 N N . ASP A 1 263 ? 5.431 -30.984 -2.092 1.00 15.98 263 ASP A N 1
ATOM 2087 C CA . ASP A 1 263 ? 4.193 -31.567 -2.577 1.00 15.98 263 ASP A CA 1
ATOM 2088 C C . ASP A 1 263 ? 2.991 -30.922 -1.865 1.00 16.03 263 ASP A C 1
ATOM 2089 O O . ASP A 1 263 ? 3.171 -29.956 -1.111 1.00 16.75 263 ASP A O 1
ATOM 2094 N N . ASN A 1 264 ? 1.783 -31.420 -2.129 1.00 16.31 264 ASN A N 1
ATOM 2095 C CA . ASN A 1 264 ? 0.570 -30.788 -1.610 1.00 16.74 264 ASN A CA 1
ATOM 2096 C C . ASN A 1 264 ? 0.459 -30.914 -0.094 1.00 16.99 264 ASN A C 1
ATOM 2097 O O . ASN A 1 264 ? -0.150 -30.085 0.549 1.00 17.94 264 ASN A O 1
ATOM 2102 N N . GLU A 1 265 ? 1.083 -31.952 0.468 1.00 16.67 265 GLU A N 1
ATOM 2103 C CA . GLU A 1 265 ? 1.172 -32.077 1.938 1.00 16.78 265 GLU A CA 1
ATOM 2104 C C . GLU A 1 265 ? 2.160 -31.100 2.563 1.00 18.68 265 GLU A C 1
ATOM 2105 O O . GLU A 1 265 ? 2.228 -30.974 3.781 1.00 19.89 265 GLU A O 1
ATOM 2111 N N . GLY A 1 266 ? 2.946 -30.431 1.727 1.00 18.36 266 GLY A N 1
ATOM 2112 C CA . GLY A 1 266 ? 3.908 -29.437 2.204 1.00 19.02 266 GLY A CA 1
ATOM 2113 C C . GLY A 1 266 ? 5.283 -29.974 2.529 1.00 19.57 266 GLY A C 1
ATOM 2114 O O . GLY A 1 266 ? 6.132 -29.233 3.030 1.00 20.23 266 GLY A O 1
ATOM 2115 N N . ASN A 1 267 ? 5.518 -31.254 2.225 1.00 17.46 267 ASN A N 1
ATOM 2116 C CA . ASN A 1 267 ? 6.829 -31.862 2.426 1.00 17.41 267 ASN A CA 1
ATOM 2117 C C . ASN A 1 267 ? 7.781 -31.464 1.337 1.00 16.90 267 ASN A C 1
ATOM 2118 O O . ASN A 1 267 ? 7.434 -31.486 0.142 1.00 17.31 267 ASN A O 1
ATOM 2123 N N . ILE A 1 268 ? 8.986 -31.095 1.759 1.00 17.70 268 ILE A N 1
ATOM 2124 C CA . ILE A 1 268 ? 10.028 -30.651 0.843 1.00 19.03 268 ILE A CA 1
ATOM 2125 C C . ILE A 1 268 ? 10.536 -31.749 -0.092 1.00 19.56 268 ILE A C 1
ATOM 2126 O O . ILE A 1 268 ? 10.935 -32.853 0.357 1.00 23.04 268 ILE A O 1
ATOM 2131 N N . LEU A 1 269 ? 10.507 -31.459 -1.388 1.00 20.15 269 LEU A N 1
ATOM 2132 C CA . LEU A 1 269 ? 11.075 -32.323 -2.431 1.00 20.03 269 LEU A CA 1
ATOM 2133 C C . LEU A 1 269 ? 12.473 -31.850 -2.836 1.00 20.71 269 LEU A C 1
ATOM 2134 O O . LEU A 1 269 ? 13.301 -32.651 -3.267 1.00 20.87 269 LEU A O 1
ATOM 2139 N N . GLN A 1 270 ? 12.716 -30.542 -2.728 1.00 19.12 270 GLN A N 1
ATOM 2140 C CA . GLN A 1 270 ? 14.003 -29.942 -3.100 1.00 17.31 270 GLN A CA 1
ATOM 2141 C C . GLN A 1 270 ? 14.149 -28.611 -2.384 1.00 17.30 270 GLN A C 1
ATOM 2142 O O . GLN A 1 270 ? 13.204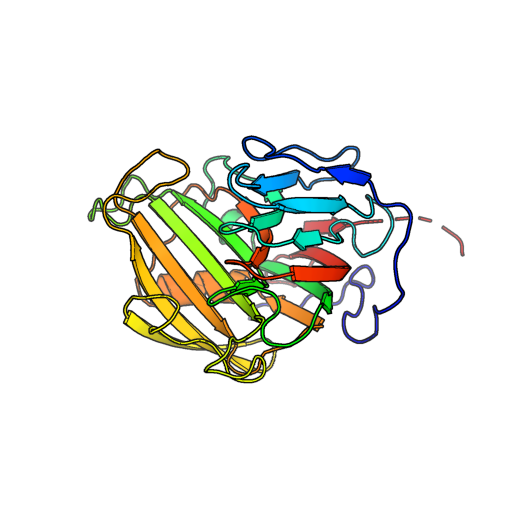 -27.848 -2.314 1.00 16.06 270 GLN A O 1
ATOM 2148 N N . ILE A 1 271 ? 15.328 -28.358 -1.827 1.00 16.61 271 ILE A N 1
ATOM 2149 C CA . ILE A 1 271 ? 15.639 -27.105 -1.110 1.00 16.97 271 ILE A CA 1
ATOM 2150 C C . ILE A 1 271 ? 17.157 -26.899 -1.145 1.00 18.22 271 ILE A C 1
ATOM 2151 O O . ILE A 1 271 ? 17.912 -27.864 -1.163 1.00 19.88 271 ILE A O 1
ATOM 2156 N N . THR A 1 272 ? 17.599 -25.641 -1.181 1.00 17.47 272 THR A N 1
ATOM 2157 C CA . THR A 1 272 ? 19.002 -25.287 -0.954 1.00 18.57 272 THR A CA 1
ATOM 2158 C C . THR A 1 272 ? 19.091 -24.298 0.209 1.00 19.12 272 THR A C 1
ATOM 2159 O O . THR A 1 272 ? 18.129 -23.577 0.492 1.00 18.13 272 THR A O 1
ATOM 2163 N N . PRO A 1 273 ? 20.232 -24.235 0.9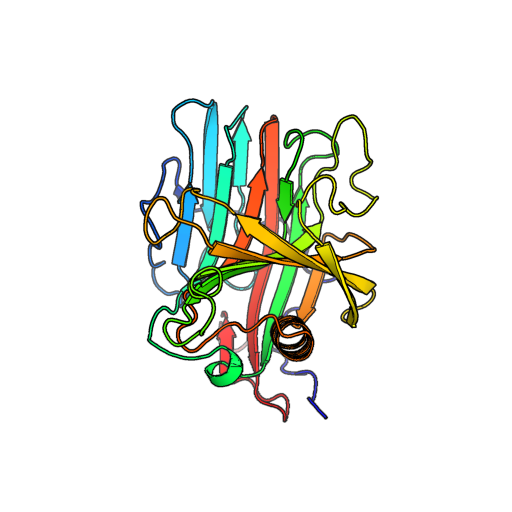05 1.00 21.80 273 PRO A N 1
ATOM 2164 C CA . PRO A 1 273 ? 21.396 -25.121 0.707 1.00 23.68 273 PRO A CA 1
ATOM 2165 C C . PRO A 1 273 ? 21.170 -26.545 1.227 1.00 25.23 273 PRO A C 1
ATOM 2166 O O . PRO A 1 273 ? 20.122 -26.839 1.823 1.00 25.98 273 PRO A O 1
ATOM 2170 N N . HIS A 1 280 ? 25.251 -30.774 14.757 1.00 34.34 280 HIS A N 1
ATOM 2171 C CA . HIS A 1 280 ? 26.156 -29.963 15.584 1.00 32.51 280 HIS A CA 1
ATOM 2172 C C . HIS A 1 280 ? 25.849 -28.460 15.503 1.00 30.45 280 HIS A C 1
ATOM 2173 O O . HIS A 1 280 ? 25.379 -27.988 14.477 1.00 31.92 280 HIS A O 1
ATOM 2180 N N . HIS A 1 281 ? 26.105 -27.710 16.588 1.00 27.26 281 HIS A N 1
ATOM 2181 C CA . HIS A 1 281 ? 25.947 -26.235 16.600 1.00 25.49 281 HIS A CA 1
ATOM 2182 C C . HIS A 1 281 ? 27.001 -25.515 15.746 1.00 26.14 281 HIS A C 1
ATOM 2183 O O . HIS A 1 281 ? 28.001 -26.112 15.310 1.00 26.87 281 HIS A O 1
#

Secondary structure (DSSP, 8-state):
-PPPP--TTS--GGG--PPP---EEE-S--SS-EEPTTSS-EEEEE--TTS--EEEEE--SSSTTS--EEEEEES-SSEEEEEEEE--SS--GGGG-EEEEEEEEEE--TTSS-S-EEEEEEEEEE-TT-SSGGGSEEEEEEEEE----SSS-TTSPP-HHHH-SEEEEEEEETTEEEEEEEEEEEEE--BTBSEEEEEEEEEESS--SEEEEEHHHHHHHHHHTT----SEE-EEEEEEEESSSEEEEEEEEEEEEEE-TT--EEEE----

Sequence (272 aa):
QVVKPTDERIIDPSTANTQLTGGVCYNTTSGGNKPLAGSPYGYETWIDTGGGVCSLCWYGADQGGGAAFRRATWTNPHDFLGRLGYFWNEENKPYSHYENIYCGFNYTRSGRKTAGDYSYIGIYGWSRNPSASNSNERLIEYYIVEDWFGNQWQADTSPMGINNTTGGTVMGSFTVDGSSYQIIRNTRVNQPSIEGDKTFVQYFSIRQSPRKSGTISITEHFKKWEKLGMKLGDNMMYECKFLIEAGAGEGFFDARLIQFYRADNEGNILQITPHH

Nearest PDB structures (foldseek):
  5gyc-assembly1_A  TM=1.004E+00  e=5.443E-58  termite gut metagenome
  5gy8-assembly1_A  TM=1.003E+00  e=9.278E-57  termite gut metagenome
  5gye-assembly1_A  TM=1.003E+00  e=2.705E-56  termite gut metagenome
  5gyb-assembly1_A  TM=9.984E-01  e=4.144E-55  termite gut metagenome
  5gyi-assembly1_A  TM=1.001E+00  e=5.712E-55  termite gut metagenome

Solvent-accessible surface area: 11456 Å² total; per-residue (Å²): 224,47,78,133,4,128,44,162,117,35,60,87,14,68,102,19,89,108,85,23,105,68,34,84,71,55,83,98,55,14,64,19,31,92,111,10,92,77,26,66,5,2,18,25,0,120,12,53,136,59,26,33,106,3,13,0,15,18,14,17,27,129,63,13,0,1,0,0,0,75,0,38,3,56,76,5,101,41,0,17,0,9,0,0,5,64,28,61,88,113,78,51,26,66,90,9,65,6,0,14,0,1,0,12,5,51,24,15,41,106,124,34,0,15,98,82,0,15,1,3,1,5,0,11,0,50,17,88,98,16,116,70,68,52,43,98,2,0,15,0,10,1,5,0,3,2,0,0,13,109,192,42,33,23,106,38,38,4,18,81,131,35,9,26,35,84,66,61,24,74,26,102,26,38,73,5,46,0,49,1,0,64,20,57,81,101,101,57,87,26,56,64,38,103,78,39,2,2,14,1,2,0,2,13,58,63,34,43,88,37,13,23,0,15,0,7,40,0,0,58,60,0,40,143,66,36,0,103,0,17,69,18,0,26,0,0,0,0,1,0,8,0,8,39,18,103,13,63,0,5,0,35,2,0,0,0,1,36,0,31,87,130,9,89,32,83,51,23,13,93,220,217